Protein AF-A0A953NJN4-F1 (afdb_monomer_lite)

Structure (mmCIF, N/CA/C/O backbone):
data_AF-A0A953NJN4-F1
#
_entry.id   AF-A0A953NJN4-F1
#
loop_
_atom_site.group_PDB
_atom_site.id
_atom_site.type_symbol
_atom_site.label_atom_id
_atom_site.label_alt_id
_atom_site.label_comp_id
_atom_site.label_asym_id
_atom_site.label_entity_id
_atom_site.label_seq_id
_atom_site.pdbx_PDB_ins_code
_atom_site.Cartn_x
_atom_site.Cartn_y
_atom_site.Cartn_z
_atom_site.occupancy
_atom_site.B_iso_or_equiv
_atom_site.auth_seq_id
_atom_site.auth_comp_id
_atom_site.auth_asym_id
_atom_site.auth_atom_id
_atom_site.pdbx_PDB_model_num
ATOM 1 N N . MET A 1 1 ? -10.147 10.148 -2.112 1.00 71.75 1 MET A N 1
ATOM 2 C CA . MET A 1 1 ? -9.338 10.085 -3.352 1.00 71.75 1 MET A CA 1
ATOM 3 C C . MET A 1 1 ? -9.050 8.622 -3.648 1.00 71.75 1 MET A C 1
ATOM 5 O O . MET A 1 1 ? -8.843 7.872 -2.702 1.00 71.75 1 MET A O 1
ATOM 9 N N . VAL A 1 2 ? -9.085 8.188 -4.906 1.00 75.69 2 VAL A N 1
ATOM 10 C CA . VAL A 1 2 ? -8.748 6.803 -5.275 1.00 75.69 2 VAL A CA 1
ATOM 11 C C . VAL A 1 2 ? -7.452 6.837 -6.065 1.00 75.69 2 VAL A C 1
ATOM 13 O O . VAL A 1 2 ? -7.393 7.510 -7.087 1.00 75.69 2 VAL A O 1
ATOM 16 N N . LEU A 1 3 ? -6.426 6.134 -5.588 1.00 70.44 3 LEU A N 1
ATOM 17 C CA . LEU A 1 3 ? -5.199 5.934 -6.348 1.00 70.44 3 LEU A CA 1
ATOM 18 C C . LEU A 1 3 ? -5.254 4.562 -7.008 1.00 70.44 3 LEU A C 1
ATOM 20 O O . LEU A 1 3 ? -5.309 3.541 -6.320 1.00 70.44 3 LEU A O 1
ATOM 24 N N . LYS A 1 4 ? -5.209 4.559 -8.339 1.00 77.25 4 LYS A N 1
ATOM 25 C CA . LYS A 1 4 ? -4.997 3.357 -9.139 1.00 77.25 4 LYS A CA 1
ATOM 26 C C . LYS A 1 4 ? -3.567 3.356 -9.644 1.00 77.25 4 LYS A C 1
ATOM 28 O O . LYS A 1 4 ? -3.102 4.357 -10.185 1.00 77.25 4 LYS A O 1
ATOM 33 N N . PHE A 1 5 ? -2.866 2.245 -9.476 1.00 71.56 5 PHE A N 1
ATOM 34 C CA . PHE A 1 5 ? -1.481 2.159 -9.911 1.00 71.56 5 PHE A CA 1
ATOM 35 C C . PHE A 1 5 ? -1.071 0.746 -10.331 1.00 71.56 5 PHE A C 1
ATOM 37 O O . PHE A 1 5 ? -1.672 -0.239 -9.903 1.00 71.56 5 PHE A O 1
ATOM 44 N N . LYS A 1 6 ? -0.030 0.639 -11.160 1.00 75.12 6 LYS A N 1
ATOM 45 C CA . LYS A 1 6 ? 0.639 -0.623 -11.532 1.00 75.12 6 LYS A CA 1
ATOM 46 C C . LYS A 1 6 ? 2.116 -0.548 -11.193 1.00 75.12 6 LYS A C 1
ATOM 48 O O . LYS A 1 6 ? 2.711 0.495 -11.426 1.00 75.12 6 LYS A O 1
ATOM 53 N N . LEU A 1 7 ? 2.727 -1.627 -10.711 1.00 73.06 7 LEU A N 1
ATOM 54 C CA . LEU A 1 7 ? 4.181 -1.638 -10.497 1.00 73.06 7 LEU A CA 1
ATOM 55 C C . LEU A 1 7 ? 4.911 -1.457 -11.835 1.00 73.06 7 LEU A C 1
ATOM 57 O O . LEU A 1 7 ? 4.451 -1.955 -12.869 1.00 73.06 7 LEU A O 1
ATOM 61 N N . LYS A 1 8 ? 6.050 -0.761 -11.812 1.00 73.69 8 LYS A N 1
ATOM 62 C CA . LYS A 1 8 ? 6.970 -0.744 -12.955 1.00 73.69 8 LYS A CA 1
ATOM 63 C C . LYS A 1 8 ? 7.426 -2.172 -13.278 1.00 73.69 8 LYS A C 1
ATOM 65 O O . LYS A 1 8 ? 7.457 -3.056 -12.430 1.00 73.69 8 LYS A O 1
ATOM 70 N N . SER A 1 9 ? 7.749 -2.424 -14.536 1.00 75.88 9 SER A N 1
ATOM 71 C CA . SER A 1 9 ? 8.170 -3.733 -15.036 1.00 75.88 9 SER A CA 1
ATOM 72 C C . SER A 1 9 ? 9.200 -3.560 -16.143 1.00 75.88 9 SER A C 1
ATOM 74 O O . SER A 1 9 ? 9.323 -2.487 -16.727 1.00 75.88 9 SER A O 1
ATOM 76 N N . TRP A 1 10 ? 9.887 -4.629 -16.531 1.00 78.75 10 TRP A N 1
ATOM 77 C CA . TRP A 1 10 ? 10.791 -4.576 -17.687 1.00 78.75 10 TRP A CA 1
ATOM 78 C C . TRP A 1 10 ? 10.065 -4.277 -19.008 1.00 78.75 10 TRP A C 1
ATOM 80 O O . TRP A 1 10 ? 10.675 -3.778 -19.953 1.00 78.75 10 TRP A O 1
ATOM 90 N N . ASN A 1 11 ? 8.743 -4.477 -19.061 1.00 79.12 11 ASN A N 1
ATOM 91 C CA . ASN A 1 11 ? 7.931 -4.018 -20.183 1.00 79.12 11 ASN A CA 1
ATOM 92 C C . ASN A 1 11 ? 7.884 -2.481 -20.276 1.00 79.12 11 ASN A C 1
ATOM 94 O O . ASN A 1 11 ? 7.655 -1.942 -21.353 1.00 79.12 11 ASN A O 1
ATOM 98 N N . ASN A 1 12 ? 8.117 -1.758 -19.178 1.00 81.44 12 ASN A N 1
ATOM 99 C CA . ASN A 1 12 ? 8.262 -0.303 -19.196 1.00 81.44 12 ASN A CA 1
ATOM 100 C C . ASN A 1 12 ? 9.553 0.121 -19.888 1.00 81.44 12 ASN A C 1
ATOM 102 O O . ASN A 1 12 ? 9.492 0.969 -20.770 1.00 81.44 12 ASN A O 1
ATOM 106 N N . VAL A 1 13 ? 10.677 -0.533 -19.575 1.00 85.06 13 VAL A N 1
ATOM 107 C CA . VAL A 1 13 ? 11.955 -0.324 -20.277 1.00 85.06 13 VAL A CA 1
ATOM 108 C C . VAL A 1 13 ? 11.800 -0.646 -21.768 1.00 85.06 13 VAL A C 1
ATOM 110 O O . VAL A 1 13 ? 12.198 0.146 -22.618 1.00 85.06 13 VAL A O 1
ATOM 113 N N . LYS A 1 14 ? 11.123 -1.756 -22.103 1.00 88.25 14 LYS A N 1
ATOM 114 C CA . LYS A 1 14 ? 10.793 -2.109 -23.494 1.00 88.25 14 LYS A CA 1
ATOM 115 C C . LYS A 1 14 ? 9.963 -1.021 -24.182 1.00 88.25 14 LYS A C 1
ATOM 117 O O . LYS A 1 14 ? 10.317 -0.595 -25.274 1.00 88.25 14 LYS A O 1
ATOM 122 N N . LYS A 1 15 ? 8.869 -0.561 -23.565 1.00 87.25 15 LYS A N 1
ATOM 123 C CA . LYS A 1 15 ? 8.015 0.502 -24.122 1.00 87.25 15 LYS A CA 1
ATOM 124 C C . LYS A 1 15 ? 8.774 1.811 -24.306 1.00 87.25 15 LYS A C 1
ATOM 126 O O . LYS A 1 15 ? 8.612 2.441 -25.341 1.00 87.25 15 LYS A O 1
ATOM 131 N N . LEU A 1 16 ? 9.602 2.199 -23.335 1.00 88.75 16 LEU A N 1
ATOM 132 C CA . LEU A 1 16 ? 10.447 3.388 -23.424 1.00 88.75 16 LEU A CA 1
ATOM 133 C C . LEU A 1 16 ? 11.338 3.317 -24.669 1.00 88.75 16 LEU A C 1
ATOM 135 O O . LEU A 1 16 ? 11.363 4.260 -25.452 1.00 88.75 16 LEU A O 1
ATOM 139 N N . LEU A 1 17 ? 12.002 2.182 -24.888 1.00 90.94 17 LEU A N 1
ATOM 140 C CA . LEU A 1 17 ? 12.863 1.958 -26.049 1.00 90.94 17 LEU A CA 1
ATOM 141 C C . LEU A 1 17 ? 12.081 1.952 -27.367 1.00 90.94 17 LEU A C 1
ATOM 143 O O . LEU A 1 17 ? 12.478 2.639 -28.300 1.00 90.94 17 LEU A O 1
ATOM 147 N N . LEU A 1 18 ? 10.945 1.252 -27.430 1.00 91.38 18 LEU A N 1
ATOM 148 C CA . LEU A 1 18 ? 10.093 1.200 -28.628 1.00 91.38 18 LEU A CA 1
ATOM 149 C C . LEU A 1 18 ? 9.511 2.565 -29.022 1.00 91.38 18 LEU A C 1
ATOM 151 O O . LEU A 1 18 ? 9.279 2.806 -30.199 1.00 91.38 18 LEU A O 1
ATOM 155 N N . LEU A 1 19 ? 9.243 3.442 -28.050 1.00 90.75 19 LEU A N 1
ATOM 156 C CA . LEU A 1 19 ? 8.697 4.779 -28.303 1.00 90.75 19 LEU A CA 1
ATOM 157 C C . LEU A 1 19 ? 9.758 5.792 -28.747 1.00 90.75 19 LEU A C 1
ATOM 159 O O . LEU A 1 19 ? 9.408 6.803 -29.345 1.00 90.75 19 LEU A O 1
ATOM 163 N N . ASN A 1 20 ? 11.027 5.557 -28.409 1.00 92.06 20 ASN A N 1
ATOM 164 C CA . ASN A 1 20 ? 12.104 6.528 -28.608 1.00 92.06 20 ASN A CA 1
ATOM 165 C C . ASN A 1 20 ? 13.082 6.116 -29.716 1.00 92.06 20 ASN A C 1
ATOM 167 O O . ASN A 1 20 ? 13.758 6.975 -30.269 1.00 92.06 20 ASN A O 1
ATOM 171 N N . LEU A 1 21 ? 13.166 4.831 -30.066 1.00 92.25 21 LEU A N 1
ATOM 172 C CA . LEU A 1 21 ? 14.078 4.348 -31.098 1.00 92.25 21 LEU A CA 1
ATOM 173 C C . LEU A 1 21 ? 13.326 3.934 -32.373 1.00 92.25 21 LEU A C 1
ATOM 175 O O . LEU A 1 21 ? 12.306 3.246 -32.282 1.00 92.25 21 LEU A O 1
ATOM 179 N N . PRO A 1 22 ? 13.844 4.277 -33.565 1.00 89.88 22 PRO A N 1
ATOM 180 C CA . PRO A 1 22 ? 13.270 3.868 -34.846 1.00 89.88 22 PRO A CA 1
ATOM 181 C C . PRO A 1 22 ? 13.646 2.412 -35.181 1.00 89.88 22 PRO A C 1
ATOM 183 O O . PRO A 1 22 ? 14.424 2.156 -36.091 1.00 89.88 22 PRO A O 1
ATOM 186 N N . LEU A 1 23 ? 13.121 1.450 -34.419 1.00 93.06 23 LEU A N 1
ATOM 187 C CA . LEU A 1 23 ? 13.511 0.038 -34.521 1.00 93.06 23 LEU A CA 1
ATOM 188 C C . LEU A 1 23 ? 12.803 -0.696 -35.665 1.00 93.06 23 LEU A C 1
ATOM 190 O O . LEU A 1 23 ? 11.581 -0.624 -35.810 1.00 93.06 23 LEU A O 1
ATOM 194 N N . ASN A 1 24 ? 13.554 -1.502 -36.414 1.00 92.38 24 ASN A N 1
ATOM 195 C CA . ASN A 1 24 ? 12.993 -2.462 -37.365 1.00 92.38 24 ASN A CA 1
ATOM 196 C C . ASN A 1 24 ? 12.601 -3.797 -36.693 1.00 92.38 24 ASN A C 1
ATOM 198 O O . ASN A 1 24 ? 12.921 -4.068 -35.536 1.00 92.38 24 ASN A O 1
ATOM 202 N N . VAL A 1 25 ? 11.925 -4.683 -37.434 1.00 93.56 25 VAL A N 1
ATOM 203 C CA . VAL A 1 25 ? 11.410 -5.962 -36.899 1.00 93.56 25 VAL A CA 1
ATOM 204 C C . VAL A 1 25 ? 12.508 -6.854 -36.299 1.00 93.56 25 VAL A C 1
ATOM 206 O O . VAL A 1 25 ? 12.275 -7.513 -35.285 1.00 93.56 25 VAL A O 1
ATOM 209 N N . GLN A 1 26 ? 13.706 -6.889 -36.889 1.00 93.06 26 GLN A N 1
ATOM 210 C CA . GLN A 1 26 ? 14.811 -7.699 -36.362 1.00 93.06 26 GLN A CA 1
ATOM 211 C C . GLN A 1 26 ? 15.384 -7.098 -35.076 1.00 93.06 26 GLN A C 1
ATOM 213 O O . GLN A 1 26 ? 15.705 -7.825 -34.136 1.00 93.06 26 GLN A O 1
ATOM 218 N N . GLU A 1 27 ? 15.489 -5.774 -35.017 1.00 92.31 27 GLU A N 1
ATOM 219 C CA . GLU A 1 27 ? 15.946 -5.044 -33.836 1.00 92.31 27 GLU A CA 1
ATOM 220 C C . GLU A 1 27 ? 14.958 -5.171 -32.676 1.00 92.31 27 GLU A C 1
ATOM 222 O O . GLU A 1 27 ? 15.385 -5.359 -31.539 1.00 92.31 27 GLU A O 1
ATOM 227 N N . ILE A 1 28 ? 13.651 -5.179 -32.951 1.00 92.75 28 ILE A N 1
ATOM 228 C CA . ILE A 1 28 ? 12.617 -5.443 -31.941 1.00 92.75 28 ILE A CA 1
ATOM 229 C C . ILE A 1 28 ? 12.792 -6.844 -31.340 1.00 92.75 28 ILE A C 1
ATOM 231 O O . ILE A 1 28 ? 12.780 -6.980 -30.118 1.00 92.75 28 ILE A O 1
ATOM 235 N N . ARG A 1 29 ? 13.020 -7.879 -32.162 1.00 91.62 29 ARG A N 1
ATOM 236 C CA . ARG A 1 29 ? 13.264 -9.250 -31.666 1.00 91.62 29 ARG A CA 1
ATOM 237 C C . ARG A 1 29 ? 14.520 -9.328 -30.795 1.00 91.62 29 ARG A C 1
ATOM 239 O O . ARG A 1 29 ? 14.481 -9.889 -29.703 1.00 91.62 29 ARG A O 1
ATOM 246 N N . LYS A 1 30 ? 15.619 -8.702 -31.231 1.00 92.00 30 LYS A N 1
ATOM 247 C CA . LYS A 1 30 ? 16.859 -8.614 -30.436 1.00 92.00 30 LYS A CA 1
ATOM 248 C C . LYS A 1 30 ? 16.630 -7.887 -29.111 1.00 92.00 30 LYS A C 1
ATOM 250 O O . LYS A 1 30 ? 17.112 -8.335 -28.072 1.00 92.00 30 LYS A O 1
ATOM 255 N N . LEU A 1 31 ? 15.875 -6.790 -29.129 1.00 91.25 31 LEU A N 1
ATOM 256 C CA . LEU A 1 31 ? 15.520 -6.052 -27.923 1.00 91.25 31 LEU A CA 1
ATOM 257 C C . LEU A 1 31 ? 14.719 -6.926 -26.949 1.00 91.25 31 LEU A C 1
ATOM 259 O O . LEU A 1 31 ? 15.005 -6.920 -25.755 1.00 91.25 31 LEU A O 1
ATOM 263 N N . GLU A 1 32 ? 13.746 -7.698 -27.435 1.00 89.19 32 GLU A N 1
ATOM 264 C CA . GLU A 1 32 ? 12.955 -8.614 -26.605 1.00 89.19 32 GLU A CA 1
ATOM 265 C C . GLU A 1 32 ? 13.826 -9.652 -25.891 1.00 89.19 32 GLU A C 1
ATOM 267 O O . GLU A 1 32 ? 13.661 -9.865 -24.688 1.00 89.19 32 GLU A O 1
ATOM 272 N N . GLU A 1 33 ? 14.802 -10.235 -26.586 1.00 89.12 33 GLU A N 1
ATOM 273 C CA . GLU A 1 33 ? 15.753 -11.182 -25.995 1.00 89.12 33 GLU A CA 1
ATOM 274 C C . GLU A 1 33 ? 16.649 -10.536 -24.931 1.00 89.12 33 GLU A C 1
ATOM 276 O O . GLU A 1 33 ? 16.912 -11.132 -23.882 1.00 89.12 33 GLU A O 1
ATOM 281 N N . ILE A 1 34 ? 17.131 -9.316 -25.184 1.00 89.31 34 ILE A N 1
ATOM 282 C CA . ILE A 1 34 ? 17.980 -8.577 -24.242 1.00 89.31 34 ILE A CA 1
ATOM 283 C C . ILE A 1 34 ? 17.175 -8.189 -22.993 1.00 89.31 34 ILE A C 1
ATOM 285 O O . ILE A 1 34 ? 17.643 -8.388 -21.870 1.00 89.31 34 ILE A O 1
ATOM 289 N N . ILE A 1 35 ? 15.947 -7.693 -23.172 1.00 85.06 35 ILE A N 1
ATOM 290 C CA . ILE A 1 35 ? 15.038 -7.330 -22.077 1.00 85.06 35 ILE A CA 1
ATOM 291 C C . ILE A 1 35 ? 14.675 -8.560 -21.239 1.00 85.06 35 ILE A C 1
ATOM 293 O O . ILE A 1 35 ? 14.677 -8.478 -20.011 1.00 85.06 35 ILE A O 1
ATOM 297 N N . ALA A 1 36 ? 14.436 -9.718 -21.866 1.00 82.94 36 ALA A N 1
ATOM 298 C CA . ALA A 1 36 ? 14.182 -10.972 -21.154 1.00 82.94 36 ALA A CA 1
ATOM 299 C C . ALA A 1 36 ? 15.364 -11.385 -20.257 1.00 82.94 36 ALA A C 1
ATOM 301 O O . ALA A 1 36 ? 15.157 -11.928 -19.169 1.00 82.94 36 ALA A O 1
ATOM 302 N N . LYS A 1 37 ? 16.596 -11.074 -20.684 1.00 85.06 37 LYS A N 1
ATOM 303 C CA . LYS A 1 37 ? 17.836 -11.300 -19.923 1.00 85.06 37 LYS A CA 1
ATOM 304 C C . LYS A 1 37 ? 18.122 -10.221 -18.872 1.00 85.06 37 LYS A C 1
ATOM 306 O O . LYS A 1 37 ? 18.978 -10.451 -18.024 1.00 85.06 37 LYS A O 1
ATOM 311 N N . ARG A 1 38 ? 17.394 -9.093 -18.885 1.00 81.12 38 ARG A N 1
ATOM 312 C CA . ARG A 1 38 ? 17.459 -8.014 -17.872 1.00 81.12 38 ARG A CA 1
ATOM 313 C C . ARG A 1 38 ? 18.862 -7.422 -17.708 1.00 81.12 38 ARG A C 1
ATOM 315 O O . ARG A 1 38 ? 19.281 -7.048 -16.615 1.00 81.12 38 ARG A O 1
ATOM 322 N N . ASP A 1 39 ? 19.598 -7.375 -18.809 1.00 83.75 39 ASP A N 1
ATOM 323 C CA . ASP A 1 39 ? 21.004 -6.994 -18.846 1.00 83.75 39 ASP A CA 1
ATOM 324 C C . ASP A 1 39 ? 21.128 -5.534 -19.301 1.00 83.75 39 ASP A C 1
ATOM 326 O O . ASP A 1 39 ? 21.080 -5.240 -20.495 1.00 83.75 39 ASP A O 1
ATOM 330 N N . ILE A 1 40 ? 21.238 -4.616 -18.334 1.00 85.94 40 ILE A N 1
ATOM 331 C CA . ILE A 1 40 ? 21.287 -3.163 -18.580 1.00 85.94 40 ILE A CA 1
ATOM 332 C C . ILE A 1 40 ? 22.458 -2.794 -19.496 1.00 85.94 40 ILE A C 1
ATOM 334 O O . ILE A 1 40 ? 22.303 -1.949 -20.375 1.00 85.94 40 ILE A O 1
ATOM 338 N N . ASP A 1 41 ? 23.604 -3.455 -19.349 1.00 88.81 41 ASP A N 1
ATOM 339 C CA . ASP A 1 41 ? 24.783 -3.159 -20.161 1.00 88.81 41 ASP A CA 1
ATOM 340 C C . ASP A 1 41 ? 24.554 -3.562 -21.618 1.00 88.81 41 ASP A C 1
ATOM 342 O O . ASP A 1 41 ? 24.894 -2.812 -22.536 1.00 88.81 41 ASP A O 1
ATOM 346 N N . LYS A 1 42 ? 23.905 -4.709 -21.857 1.00 91.88 42 LYS A N 1
ATOM 347 C CA . LYS A 1 42 ? 23.487 -5.100 -23.212 1.00 91.88 42 LYS A CA 1
ATOM 348 C C . LYS A 1 42 ? 22.408 -4.186 -23.781 1.00 91.88 42 LYS A C 1
ATOM 350 O O . LYS A 1 42 ? 22.454 -3.910 -24.977 1.00 91.88 42 LYS A O 1
ATOM 355 N N . ILE A 1 43 ? 21.477 -3.692 -22.961 1.00 91.38 43 ILE A N 1
ATOM 356 C CA . ILE A 1 43 ? 20.482 -2.697 -23.395 1.00 91.38 43 ILE A CA 1
ATOM 357 C C . ILE A 1 43 ? 21.189 -1.412 -23.831 1.00 91.38 43 ILE A C 1
ATOM 359 O O . ILE A 1 43 ? 20.933 -0.919 -24.923 1.00 91.38 43 ILE A O 1
ATOM 363 N N . ASN A 1 44 ? 22.125 -0.900 -23.032 1.00 93.25 44 ASN A N 1
ATOM 364 C CA . ASN A 1 44 ? 22.855 0.325 -23.356 1.00 93.25 44 ASN A CA 1
ATOM 365 C C . ASN A 1 44 ? 23.683 0.186 -24.639 1.00 93.25 44 ASN A C 1
ATOM 367 O O . ASN A 1 44 ? 23.647 1.085 -25.475 1.00 93.25 44 ASN A O 1
ATOM 371 N N . ARG A 1 45 ? 24.358 -0.954 -24.841 1.00 94.81 45 ARG A N 1
ATOM 372 C CA . ARG A 1 45 ? 25.084 -1.244 -26.093 1.00 94.81 45 ARG A CA 1
ATOM 373 C C . ARG A 1 45 ? 24.154 -1.358 -27.299 1.00 94.81 45 ARG A C 1
ATOM 375 O O . ARG A 1 45 ? 24.524 -0.954 -28.395 1.00 94.81 45 ARG A O 1
ATOM 382 N N . PHE A 1 46 ? 22.957 -1.913 -27.111 1.00 95.00 46 PHE A N 1
ATOM 383 C CA . PHE A 1 46 ? 21.940 -1.960 -28.159 1.00 95.00 46 PHE A CA 1
ATOM 384 C C . PHE A 1 46 ? 21.475 -0.550 -28.541 1.00 95.00 46 PHE A C 1
ATOM 386 O O . PHE A 1 46 ? 21.413 -0.236 -29.725 1.00 95.00 46 PHE A O 1
ATOM 393 N N . VAL A 1 47 ? 21.220 0.312 -27.551 1.00 94.81 47 VAL A N 1
ATOM 394 C CA . VAL A 1 47 ? 20.876 1.725 -27.776 1.00 94.81 47 VAL A CA 1
ATOM 395 C C . VAL A 1 47 ? 21.990 2.438 -28.542 1.00 94.81 47 VAL A C 1
ATOM 397 O O . VAL A 1 47 ? 21.691 3.117 -29.514 1.00 94.81 47 VAL A O 1
ATOM 400 N N . ASP A 1 48 ? 23.260 2.235 -28.174 1.00 94.50 48 ASP A N 1
ATOM 401 C CA . ASP A 1 48 ? 24.401 2.813 -28.902 1.00 94.50 48 ASP A CA 1
ATOM 402 C C . ASP A 1 48 ? 24.436 2.400 -30.371 1.00 94.50 48 ASP A C 1
ATOM 404 O O . ASP A 1 48 ? 24.588 3.245 -31.252 1.00 94.50 48 ASP A O 1
ATOM 408 N N . ALA A 1 49 ? 24.274 1.104 -30.639 1.00 93.50 49 ALA A N 1
ATOM 409 C CA . ALA A 1 49 ? 24.307 0.575 -31.995 1.00 93.50 49 ALA A CA 1
ATOM 410 C C . ALA A 1 49 ? 23.160 1.133 -32.852 1.00 93.50 49 ALA A C 1
ATOM 412 O O . ALA A 1 49 ? 23.382 1.538 -33.991 1.00 93.50 49 ALA A O 1
ATOM 413 N N . VAL A 1 50 ? 21.945 1.198 -32.299 1.00 94.12 50 VAL A N 1
ATOM 414 C CA . VAL A 1 50 ? 20.785 1.773 -32.995 1.00 94.12 50 VAL A CA 1
ATOM 415 C C . VAL A 1 50 ? 20.979 3.273 -33.211 1.00 94.12 50 VAL A C 1
ATOM 417 O O . VAL A 1 50 ? 20.776 3.760 -34.319 1.00 94.12 50 VAL A O 1
ATOM 420 N N . SER A 1 51 ? 21.421 4.014 -32.194 1.00 93.69 51 SER A N 1
ATOM 421 C CA . SER A 1 51 ? 21.685 5.448 -32.326 1.00 93.69 51 SER A CA 1
ATOM 422 C C . SER A 1 51 ? 22.710 5.750 -33.415 1.00 93.69 51 SER A C 1
ATOM 424 O O . SER A 1 51 ? 22.500 6.683 -34.186 1.00 93.69 51 SER A O 1
ATOM 426 N N . LEU A 1 52 ? 23.773 4.947 -33.522 1.00 93.44 52 LEU A N 1
ATOM 427 C CA . LEU A 1 52 ? 24.765 5.066 -34.590 1.00 93.44 52 LEU A CA 1
ATOM 428 C C . LEU A 1 52 ? 24.143 4.780 -35.966 1.00 93.44 52 LEU A C 1
ATOM 430 O O . LEU A 1 52 ? 24.297 5.581 -36.882 1.00 93.44 52 LEU A O 1
ATOM 434 N N . ASN A 1 53 ? 23.404 3.675 -36.100 1.00 93.88 53 ASN A N 1
ATOM 435 C CA . ASN A 1 53 ? 22.786 3.269 -37.368 1.00 93.88 53 ASN A CA 1
ATOM 436 C C . ASN A 1 53 ? 21.805 4.314 -37.917 1.00 93.88 53 ASN A C 1
ATOM 438 O O . ASN A 1 53 ? 21.684 4.469 -39.130 1.00 93.88 53 ASN A O 1
ATOM 442 N N . TYR A 1 54 ? 21.110 5.025 -37.029 1.00 92.44 54 TYR A N 1
ATOM 443 C CA . TYR A 1 54 ? 20.103 6.026 -37.382 1.00 92.44 54 TYR A CA 1
ATOM 444 C C . TYR A 1 54 ? 20.588 7.474 -37.212 1.00 92.44 54 TYR A C 1
ATOM 446 O O . TYR A 1 54 ? 19.780 8.395 -37.311 1.00 92.44 54 TYR A O 1
ATOM 454 N N . ASN A 1 55 ? 21.888 7.693 -36.974 1.00 93.38 55 ASN A N 1
ATOM 455 C CA . ASN A 1 55 ? 22.489 9.016 -36.760 1.00 93.38 55 ASN A CA 1
ATOM 456 C C . ASN A 1 55 ? 21.748 9.872 -35.709 1.00 93.38 55 ASN A C 1
ATOM 458 O O . ASN A 1 55 ? 21.546 11.075 -35.886 1.00 93.38 55 ASN A O 1
ATOM 462 N N . LEU A 1 56 ? 21.321 9.255 -34.604 1.00 93.94 56 LEU A N 1
ATOM 463 C CA . LEU A 1 56 ? 20.667 9.958 -33.499 1.00 93.94 56 LEU A CA 1
ATOM 464 C C . LEU A 1 56 ? 21.683 10.809 -32.728 1.00 93.94 56 LEU A C 1
ATOM 466 O O . LEU A 1 56 ? 22.854 10.450 -32.597 1.00 93.94 56 LEU A O 1
ATOM 470 N N . SER A 1 57 ? 21.235 11.938 -32.173 1.00 94.12 57 SER A N 1
ATOM 471 C CA . SER A 1 57 ? 22.152 12.836 -31.470 1.00 94.12 57 SER A CA 1
ATOM 472 C C . SER A 1 57 ? 22.727 12.186 -30.196 1.00 94.12 57 SER A C 1
ATOM 474 O O . SER A 1 57 ? 22.024 11.444 -29.491 1.00 94.12 57 SER A O 1
ATOM 476 N N . PRO A 1 58 ? 23.988 12.492 -29.834 1.00 90.81 58 PRO A N 1
ATOM 477 C CA . PRO A 1 58 ? 24.578 12.010 -28.587 1.00 90.81 58 PRO A CA 1
ATOM 478 C C . PRO A 1 58 ? 23.788 12.455 -27.353 1.00 90.81 58 PRO A C 1
ATOM 480 O O . PRO A 1 58 ? 23.615 11.677 -26.419 1.00 90.81 58 PRO A O 1
ATOM 483 N N . ASN A 1 59 ? 23.250 13.681 -27.371 1.00 93.31 59 ASN A N 1
ATOM 484 C CA . ASN A 1 59 ? 22.445 14.207 -26.270 1.00 93.31 59 ASN A CA 1
ATOM 485 C C . ASN A 1 59 ? 21.171 13.375 -26.060 1.00 93.31 59 ASN A C 1
ATOM 487 O O . ASN A 1 59 ? 20.908 12.909 -24.956 1.00 93.31 59 ASN A O 1
ATOM 491 N N . PHE A 1 60 ? 20.433 13.101 -27.140 1.00 93.38 60 PHE A N 1
ATOM 492 C CA . PHE A 1 60 ? 19.261 12.229 -27.096 1.00 93.38 60 PHE A CA 1
ATOM 493 C C . PHE A 1 60 ? 19.605 10.835 -26.552 1.00 93.38 60 PHE A C 1
ATOM 495 O O . PHE A 1 60 ? 18.922 10.319 -25.666 1.00 93.38 60 PHE A O 1
ATOM 502 N N . THR A 1 61 ? 20.691 10.248 -27.058 1.00 92.31 61 THR A N 1
ATOM 503 C CA . THR A 1 61 ? 21.150 8.906 -26.676 1.00 92.31 61 THR A CA 1
ATOM 504 C C . THR A 1 61 ? 21.493 8.835 -25.189 1.00 92.31 61 THR A C 1
ATOM 506 O O . THR A 1 61 ? 21.065 7.910 -24.498 1.00 92.31 61 THR A O 1
ATOM 509 N N . ASN A 1 62 ? 22.210 9.834 -24.672 1.00 92.56 62 ASN A N 1
ATOM 510 C CA . ASN A 1 62 ? 22.579 9.909 -23.261 1.00 92.56 62 ASN A CA 1
ATOM 511 C C . ASN A 1 62 ? 21.351 10.094 -22.364 1.00 92.56 62 ASN A C 1
ATOM 513 O O . ASN A 1 62 ? 21.187 9.336 -21.411 1.00 92.56 62 ASN A O 1
ATOM 517 N N . THR A 1 63 ? 20.432 11.001 -22.714 1.00 92.31 63 THR A N 1
ATOM 518 C CA . THR A 1 63 ? 19.172 11.176 -21.971 1.00 92.31 63 THR A CA 1
ATOM 519 C C . THR A 1 63 ? 18.338 9.892 -21.949 1.00 92.31 63 THR A C 1
ATOM 521 O O . THR A 1 63 ? 17.746 9.546 -20.926 1.00 92.31 63 THR A O 1
ATOM 524 N N . LEU A 1 64 ? 18.276 9.154 -23.062 1.00 92.25 64 LEU A N 1
ATOM 525 C CA . LEU A 1 64 ? 17.556 7.883 -23.112 1.00 92.25 64 LEU A CA 1
ATOM 526 C C . LEU A 1 64 ? 18.205 6.836 -22.195 1.00 92.25 64 LEU A C 1
ATOM 528 O O . LEU A 1 64 ? 17.494 6.145 -21.467 1.00 92.25 64 LEU A O 1
ATOM 532 N N . LYS A 1 65 ? 19.538 6.744 -22.179 1.00 92.50 65 LYS A N 1
ATOM 533 C CA . LYS A 1 65 ? 20.274 5.840 -21.282 1.00 92.50 65 LYS A CA 1
ATOM 534 C C . LYS A 1 65 ? 20.101 6.183 -19.807 1.00 92.50 65 LYS A C 1
ATOM 536 O O . LYS A 1 65 ? 19.962 5.268 -19.001 1.00 92.50 65 LYS A O 1
ATOM 541 N N . GLU A 1 66 ? 20.072 7.463 -19.450 1.00 88.75 66 GLU A N 1
ATOM 542 C CA . GLU A 1 66 ? 19.782 7.901 -18.080 1.00 88.75 66 GLU A CA 1
ATOM 543 C C . GLU A 1 66 ? 18.387 7.447 -17.645 1.00 88.75 66 GLU A C 1
ATOM 545 O O . GLU A 1 66 ? 18.254 6.787 -16.616 1.00 88.75 66 GLU A O 1
ATOM 550 N N . LYS A 1 67 ? 17.367 7.655 -18.487 1.00 86.31 67 LYS A N 1
ATOM 551 C CA . LYS A 1 67 ? 16.003 7.166 -18.219 1.00 86.31 67 LYS A CA 1
ATOM 552 C C . LYS A 1 67 ? 15.931 5.641 -18.111 1.00 86.31 67 LYS A C 1
ATOM 554 O O . LYS A 1 67 ? 15.230 5.116 -17.252 1.00 86.31 67 LYS A O 1
ATOM 559 N N . ILE A 1 68 ? 16.654 4.905 -18.961 1.00 86.69 68 ILE A N 1
ATOM 560 C CA . ILE A 1 68 ? 16.743 3.438 -18.861 1.00 86.69 68 ILE A CA 1
ATOM 561 C C . ILE A 1 68 ? 17.378 3.038 -17.536 1.00 86.69 68 ILE A C 1
ATOM 563 O O . ILE A 1 68 ? 16.884 2.116 -16.892 1.00 86.69 68 ILE A O 1
ATOM 567 N N . LYS A 1 69 ? 18.459 3.710 -17.130 1.00 83.38 69 LYS A N 1
ATOM 568 C CA . LYS A 1 69 ? 19.133 3.447 -15.861 1.00 83.38 69 LYS A CA 1
ATOM 569 C C . LYS A 1 69 ? 18.178 3.672 -14.694 1.00 83.38 69 LYS A C 1
ATOM 571 O O . LYS A 1 69 ? 18.041 2.768 -13.884 1.00 83.38 69 LYS A O 1
ATOM 576 N N . GLU A 1 70 ? 17.458 4.788 -14.656 1.00 77.31 70 GLU A N 1
ATOM 577 C CA . GLU A 1 70 ? 16.451 5.066 -13.621 1.00 77.31 70 GLU A CA 1
ATOM 578 C C . GLU A 1 70 ? 15.364 3.979 -13.553 1.00 77.31 70 GLU A C 1
ATOM 580 O O . GLU A 1 70 ? 15.055 3.462 -12.478 1.00 77.31 70 GLU A O 1
ATOM 585 N N . GLU A 1 71 ? 14.803 3.582 -14.700 1.00 75.81 71 GLU A N 1
ATOM 586 C CA . GLU A 1 71 ? 13.759 2.551 -14.773 1.00 75.81 71 GLU A CA 1
ATOM 587 C C . GLU A 1 71 ? 14.283 1.146 -14.423 1.00 75.81 71 GLU A C 1
ATOM 589 O O . GLU A 1 71 ? 13.568 0.341 -13.824 1.00 75.81 71 GLU A O 1
ATOM 594 N N . ALA A 1 72 ? 15.524 0.825 -14.794 1.00 74.44 72 ALA A N 1
ATOM 595 C CA . ALA A 1 72 ? 16.095 -0.513 -14.659 1.00 74.44 72 ALA A CA 1
ATOM 596 C C . ALA A 1 72 ? 16.852 -0.740 -13.341 1.00 74.44 72 ALA A C 1
ATOM 598 O O . ALA A 1 72 ? 16.863 -1.864 -12.836 1.00 74.44 72 ALA A O 1
ATOM 599 N N . GLU A 1 73 ? 17.463 0.294 -12.760 1.00 69.19 73 GLU A N 1
ATOM 600 C CA . GLU A 1 73 ? 18.150 0.242 -11.461 1.00 69.19 73 GLU A CA 1
ATOM 601 C C . GLU A 1 73 ? 17.169 -0.131 -10.349 1.00 69.19 73 GLU A C 1
ATOM 603 O O . GLU A 1 73 ? 17.455 -1.020 -9.544 1.00 69.19 73 GLU A O 1
ATOM 608 N N . TYR A 1 74 ? 15.955 0.417 -10.418 1.00 63.03 74 TYR A N 1
ATOM 609 C CA . TYR A 1 74 ? 14.819 -0.009 -9.605 1.00 63.03 74 TYR A CA 1
ATOM 610 C C . TYR A 1 74 ? 14.527 -1.519 -9.744 1.00 63.03 74 TYR A C 1
ATOM 612 O O . TYR A 1 74 ? 14.394 -2.250 -8.763 1.00 63.03 74 TYR A O 1
ATOM 620 N N . LEU A 1 75 ? 14.483 -2.035 -10.976 1.00 66.88 75 LEU A N 1
ATOM 621 C CA . LEU A 1 75 ? 14.102 -3.425 -11.254 1.00 66.88 75 LEU A CA 1
ATOM 622 C C . LEU A 1 75 ? 15.204 -4.456 -10.938 1.00 66.88 75 LEU A C 1
ATOM 624 O O . LEU A 1 75 ? 14.909 -5.651 -10.831 1.00 66.88 75 LEU A O 1
ATOM 628 N N . LYS A 1 76 ? 16.464 -4.027 -10.783 1.00 61.75 76 LYS A N 1
ATOM 629 C CA . LYS A 1 76 ? 17.635 -4.899 -10.559 1.00 61.75 76 LYS A CA 1
ATOM 630 C C . LYS A 1 76 ? 17.657 -5.536 -9.160 1.00 61.75 76 LYS A C 1
ATOM 632 O O . LYS A 1 76 ? 18.218 -6.617 -8.993 1.00 61.75 76 LYS A O 1
ATOM 637 N N . GLY A 1 77 ? 17.020 -4.912 -8.164 1.00 55.31 77 GLY A N 1
ATOM 638 C CA . GLY A 1 77 ? 17.001 -5.376 -6.766 1.00 55.31 77 GLY A CA 1
ATOM 639 C C . GLY A 1 77 ? 15.980 -6.477 -6.439 1.00 55.31 77 GLY A C 1
ATOM 640 O O . GLY A 1 77 ? 15.929 -6.966 -5.307 1.00 55.31 77 GLY A O 1
ATOM 641 N N . ILE A 1 78 ? 15.149 -6.885 -7.400 1.00 58.38 78 ILE A N 1
ATOM 642 C CA . ILE A 1 78 ? 13.945 -7.682 -7.135 1.00 58.38 78 ILE A CA 1
ATOM 643 C C . ILE A 1 78 ? 14.234 -9.188 -7.232 1.00 58.38 78 ILE A C 1
ATOM 645 O O . ILE A 1 78 ? 14.308 -9.768 -8.317 1.00 58.38 78 ILE A O 1
ATOM 649 N N . LYS A 1 79 ? 14.355 -9.857 -6.076 1.00 49.91 79 LYS A N 1
ATOM 650 C CA . LYS A 1 79 ? 14.433 -11.330 -5.982 1.00 49.91 79 LYS A CA 1
ATOM 651 C C . LYS A 1 79 ? 13.043 -11.960 -6.180 1.00 49.91 79 LYS A C 1
ATOM 653 O O . LYS A 1 79 ? 12.074 -11.486 -5.597 1.00 49.91 79 LYS A O 1
ATOM 658 N N . GLY A 1 80 ? 12.942 -13.058 -6.940 1.00 52.84 80 GLY A N 1
ATOM 659 C CA . GLY A 1 80 ? 11.666 -13.767 -7.170 1.00 52.84 80 GLY A CA 1
ATOM 660 C C . GLY A 1 80 ? 10.818 -13.181 -8.307 1.00 52.84 80 GLY A C 1
ATOM 661 O O . GLY A 1 80 ? 9.619 -12.954 -8.164 1.00 52.84 80 GLY A O 1
ATOM 662 N N . PHE A 1 81 ? 11.454 -12.929 -9.450 1.00 54.66 81 PHE A N 1
ATOM 663 C CA . PHE A 1 81 ? 10.897 -12.121 -10.533 1.00 54.66 81 PHE A CA 1
ATOM 664 C C . PHE A 1 81 ? 9.582 -12.633 -11.141 1.00 54.66 81 PHE A C 1
ATOM 666 O O . PHE A 1 81 ? 8.734 -11.821 -11.484 1.00 54.66 81 PHE A O 1
ATOM 673 N N . GLY A 1 82 ? 9.365 -13.949 -11.248 1.00 56.25 82 GLY A N 1
ATOM 674 C CA . GLY A 1 82 ? 8.114 -14.477 -11.816 1.00 56.25 82 GLY A CA 1
ATOM 675 C C . GLY A 1 82 ? 6.872 -14.049 -11.020 1.00 56.25 82 GLY A C 1
ATOM 676 O O . GLY A 1 82 ? 5.849 -13.681 -11.596 1.00 56.25 82 GLY A O 1
ATOM 677 N N . ALA A 1 83 ? 6.981 -14.007 -9.688 1.00 60.66 83 ALA A N 1
ATOM 678 C CA . ALA A 1 83 ? 5.921 -13.491 -8.826 1.00 60.66 83 ALA A CA 1
ATOM 679 C C . ALA A 1 83 ? 5.753 -11.970 -8.985 1.00 60.66 83 ALA A C 1
ATOM 681 O O . ALA A 1 83 ? 4.627 -11.481 -9.070 1.00 60.66 83 ALA A O 1
ATOM 682 N N . TYR A 1 84 ? 6.861 -11.231 -9.090 1.00 63.91 84 TYR A N 1
ATOM 683 C CA . TYR A 1 84 ? 6.844 -9.782 -9.297 1.00 63.91 84 TYR A CA 1
ATOM 684 C C . TYR A 1 84 ? 6.228 -9.377 -10.641 1.00 63.91 84 TYR A C 1
ATOM 686 O O . TYR A 1 84 ? 5.400 -8.474 -10.695 1.00 63.91 84 TYR A O 1
ATOM 694 N N . GLU A 1 85 ? 6.577 -10.060 -11.728 1.00 65.31 85 GLU A N 1
ATOM 695 C CA . GLU A 1 85 ? 6.041 -9.779 -13.058 1.00 65.31 85 GLU A CA 1
ATOM 696 C C . GLU A 1 85 ? 4.522 -9.984 -13.092 1.00 65.31 85 GLU A C 1
ATOM 698 O O . GLU A 1 85 ? 3.787 -9.138 -13.607 1.00 65.31 85 GLU A O 1
ATOM 703 N N . ASN A 1 86 ? 4.026 -11.040 -12.444 1.00 67.69 86 ASN A N 1
ATOM 704 C CA . ASN A 1 86 ? 2.590 -11.245 -12.264 1.00 67.69 86 ASN A CA 1
ATOM 705 C C . ASN A 1 86 ? 1.936 -10.158 -11.400 1.00 67.69 86 ASN A C 1
ATOM 707 O O . ASN A 1 86 ? 0.825 -9.725 -11.708 1.00 67.69 86 ASN A O 1
ATOM 711 N N . LEU A 1 87 ? 2.612 -9.674 -10.354 1.00 67.12 87 LEU A N 1
ATOM 712 C CA . LEU A 1 87 ? 2.133 -8.550 -9.544 1.00 67.12 87 LEU A CA 1
ATOM 713 C C . LEU A 1 87 ? 2.110 -7.238 -10.341 1.00 67.12 87 LEU A C 1
ATOM 715 O O . LEU A 1 87 ? 1.144 -6.492 -10.229 1.00 67.12 87 LEU A O 1
ATOM 719 N N . SER A 1 88 ? 3.099 -6.982 -11.199 1.00 67.62 88 SER A N 1
ATOM 720 C CA . SER A 1 88 ? 3.187 -5.759 -12.015 1.00 67.62 88 SER A CA 1
ATOM 721 C C . SER A 1 88 ? 2.059 -5.612 -13.041 1.00 67.62 88 SER A C 1
ATOM 723 O O . SER A 1 88 ? 1.683 -4.501 -13.412 1.00 67.62 88 SER A O 1
ATOM 725 N N . LYS A 1 89 ? 1.445 -6.729 -13.450 1.00 72.12 89 LYS A N 1
ATOM 726 C CA . LYS A 1 89 ? 0.252 -6.734 -14.310 1.00 72.12 89 LYS A CA 1
ATOM 727 C C . LYS A 1 89 ? -1.008 -6.258 -13.575 1.00 72.12 89 LYS A C 1
ATOM 729 O O . LYS A 1 89 ? -1.930 -5.765 -14.230 1.00 72.12 89 LYS A O 1
ATOM 734 N N . LYS A 1 90 ? -1.065 -6.392 -12.243 1.00 72.88 90 LYS A N 1
ATOM 735 C CA . LYS A 1 90 ? -2.235 -6.025 -11.432 1.00 72.88 90 LYS A CA 1
ATOM 736 C C . LYS A 1 90 ? -2.354 -4.509 -11.295 1.00 72.88 90 LYS A C 1
ATOM 738 O O . LYS A 1 90 ? -1.364 -3.813 -11.093 1.00 72.88 90 LYS A O 1
ATOM 743 N N . ILE A 1 91 ? -3.590 -4.015 -11.368 1.00 76.00 91 ILE A N 1
ATOM 744 C CA . ILE A 1 91 ? -3.927 -2.650 -10.957 1.00 76.00 91 ILE A CA 1
ATOM 745 C C . ILE A 1 91 ? -4.271 -2.697 -9.476 1.00 76.00 91 ILE A C 1
ATOM 747 O O . ILE A 1 91 ? -5.256 -3.316 -9.075 1.00 76.00 91 ILE A O 1
ATOM 751 N N . PHE A 1 92 ? -3.464 -2.028 -8.672 1.00 73.38 92 PHE A N 1
ATOM 752 C CA . PHE A 1 92 ? -3.729 -1.816 -7.262 1.00 73.38 92 PHE A CA 1
ATOM 753 C C . PHE A 1 92 ? -4.620 -0.587 -7.128 1.00 73.38 92 PHE A C 1
ATOM 755 O O . PHE A 1 92 ? -4.357 0.440 -7.750 1.00 73.38 92 PHE A O 1
ATOM 762 N N . THR A 1 93 ? -5.688 -0.699 -6.339 1.00 78.69 93 THR A N 1
ATOM 763 C CA . THR A 1 93 ? -6.612 0.410 -6.072 1.00 78.69 93 THR A CA 1
ATOM 764 C C . THR A 1 93 ? -6.658 0.668 -4.574 1.00 78.69 93 THR A C 1
ATOM 766 O O . THR A 1 93 ? -7.289 -0.087 -3.836 1.00 78.69 93 THR A O 1
ATOM 769 N N . ILE A 1 94 ? -6.001 1.736 -4.125 1.00 75.00 94 ILE A N 1
ATOM 770 C CA . ILE A 1 94 ? -5.998 2.152 -2.719 1.00 75.00 94 ILE A CA 1
ATOM 771 C C . ILE A 1 94 ? -6.917 3.362 -2.566 1.00 75.00 94 ILE A C 1
ATOM 773 O O . ILE A 1 94 ? -6.758 4.382 -3.245 1.00 75.00 94 ILE A O 1
ATOM 777 N N . LYS A 1 95 ? -7.895 3.260 -1.663 1.00 80.19 95 LYS A N 1
ATOM 778 C CA . LYS A 1 95 ? -8.726 4.395 -1.260 1.00 80.19 95 LYS A CA 1
ATOM 779 C C . LYS A 1 95 ? -7.963 5.215 -0.224 1.00 80.19 95 LYS A C 1
ATOM 781 O O . LYS A 1 95 ? -7.704 4.746 0.878 1.00 80.19 95 LYS A O 1
ATOM 786 N N . LEU A 1 96 ? -7.624 6.452 -0.580 1.00 77.88 96 LEU A N 1
ATOM 787 C CA . LEU A 1 96 ? -7.017 7.405 0.338 1.00 77.88 96 LEU A CA 1
ATOM 788 C C . LEU A 1 96 ? -8.088 8.291 0.976 1.00 77.88 96 LEU A C 1
ATOM 790 O O . LEU A 1 96 ? -8.851 8.986 0.285 1.00 77.88 96 LEU A O 1
ATOM 794 N N . ASN A 1 97 ? -8.062 8.335 2.301 1.00 82.25 97 ASN A N 1
ATOM 795 C CA . ASN A 1 97 ? -8.719 9.370 3.072 1.00 82.25 97 ASN A CA 1
ATOM 796 C C . ASN A 1 97 ? -7.949 10.695 2.934 1.00 82.25 97 ASN A C 1
ATOM 798 O O . ASN A 1 97 ? -6.775 10.785 3.293 1.00 82.25 97 ASN A O 1
ATOM 802 N N . ALA A 1 98 ? -8.609 11.731 2.413 1.00 81.62 98 ALA A N 1
ATOM 803 C CA . ALA A 1 98 ? -7.981 13.031 2.165 1.00 81.62 98 ALA A CA 1
ATOM 804 C C . ALA A 1 98 ? -7.403 13.664 3.444 1.00 81.62 98 ALA A C 1
ATOM 806 O O . ALA A 1 98 ? -6.376 14.334 3.382 1.00 81.62 98 ALA A O 1
ATOM 807 N N . ASN A 1 99 ? -7.983 13.362 4.610 1.00 84.94 99 ASN A N 1
ATOM 808 C CA . ASN A 1 99 ? -7.539 13.884 5.907 1.00 84.94 99 ASN A CA 1
ATOM 809 C C . ASN A 1 99 ? -6.221 13.253 6.394 1.00 84.94 99 ASN A C 1
ATOM 811 O O . ASN A 1 99 ? -5.698 13.618 7.451 1.00 84.94 99 ASN A O 1
ATOM 815 N N . TYR A 1 100 ? -5.694 12.282 5.646 1.00 86.19 100 TYR A N 1
ATOM 816 C CA . TYR A 1 100 ? -4.407 11.633 5.881 1.00 86.19 100 TYR A CA 1
ATOM 817 C C . TYR A 1 100 ? -3.361 11.986 4.822 1.00 86.19 100 TYR A C 1
ATOM 819 O O . TYR A 1 100 ? -2.237 11.497 4.903 1.00 86.19 100 TYR A O 1
ATOM 827 N N . LYS A 1 101 ? -3.689 12.863 3.863 1.00 83.31 101 LYS A N 1
ATOM 828 C CA . LYS A 1 101 ? -2.723 13.332 2.868 1.00 83.31 101 LYS A CA 1
ATOM 829 C C . LYS A 1 101 ? -1.525 13.989 3.561 1.00 83.31 101 LYS A C 1
ATOM 831 O O . LYS A 1 101 ? -1.703 14.858 4.411 1.00 83.31 101 LYS A O 1
ATOM 836 N N . GLY A 1 102 ? -0.317 13.553 3.210 1.00 78.25 102 GLY A N 1
ATOM 837 C CA . GLY A 1 102 ? 0.932 14.043 3.805 1.00 78.25 102 GLY A CA 1
ATOM 838 C C . GLY A 1 102 ? 1.209 13.531 5.223 1.00 78.25 102 GLY A C 1
ATOM 839 O O . GLY A 1 102 ? 2.255 13.851 5.788 1.00 78.25 102 GLY A O 1
ATOM 840 N N . LYS A 1 103 ? 0.315 12.721 5.812 1.00 82.88 103 LYS A N 1
ATOM 841 C CA . LYS A 1 103 ? 0.583 12.078 7.100 1.00 82.88 103 LYS A CA 1
ATOM 842 C C . LYS A 1 103 ? 1.534 10.924 6.913 1.00 82.88 103 LYS A C 1
ATOM 844 O O . LYS A 1 103 ? 1.326 10.026 6.099 1.00 82.88 103 LYS A O 1
ATOM 849 N N . ARG A 1 104 ? 2.580 10.982 7.714 1.00 74.44 104 ARG A N 1
ATOM 850 C CA . ARG A 1 104 ? 3.782 10.212 7.480 1.00 74.44 104 ARG A CA 1
ATOM 851 C C . ARG A 1 104 ? 4.197 9.434 8.738 1.00 74.44 104 ARG A C 1
ATOM 853 O O . ARG A 1 104 ? 4.675 8.308 8.700 1.00 74.44 104 ARG A O 1
ATOM 860 N N . THR A 1 105 ? 3.928 9.986 9.905 1.00 73.56 105 THR A N 1
ATOM 861 C CA . THR A 1 105 ? 4.426 9.431 11.157 1.00 73.56 105 THR A CA 1
ATOM 862 C C . THR A 1 105 ? 3.436 8.461 11.802 1.00 73.56 105 THR A C 1
ATOM 864 O O . THR A 1 105 ? 2.221 8.662 11.776 1.00 73.56 105 THR A O 1
ATOM 867 N N . LEU A 1 106 ? 3.977 7.394 12.395 1.00 81.06 106 LEU A N 1
ATOM 868 C CA . LEU A 1 106 ? 3.268 6.418 13.220 1.00 81.06 106 LEU A CA 1
ATOM 869 C C . LEU A 1 106 ? 4.119 6.099 14.448 1.00 81.06 106 LEU A C 1
ATOM 871 O O . LEU A 1 106 ? 5.330 5.917 14.317 1.00 81.06 106 LEU A O 1
ATOM 875 N N . SER A 1 107 ? 3.494 5.996 15.624 1.00 84.12 107 SER A N 1
ATOM 876 C CA . SER A 1 107 ? 4.204 5.520 16.813 1.00 84.12 107 SER A CA 1
ATOM 877 C C . SER A 1 107 ? 4.412 4.006 16.756 1.00 84.12 107 SER A C 1
ATOM 879 O O . SER A 1 107 ? 3.626 3.268 16.147 1.00 84.12 107 SER A O 1
ATOM 881 N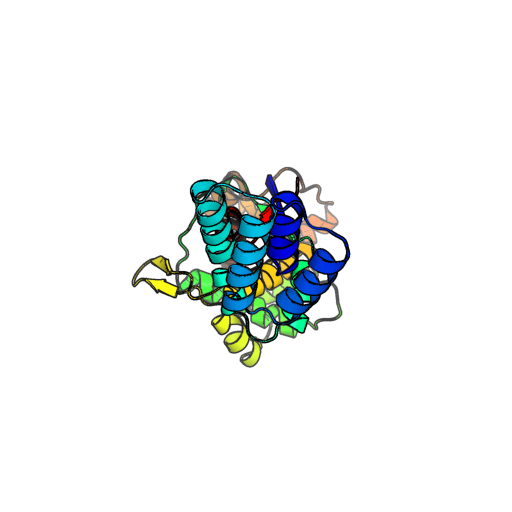 N . LYS A 1 108 ? 5.464 3.530 17.430 1.00 83.25 108 LYS A N 1
ATOM 882 C CA . LYS A 1 108 ? 5.782 2.100 17.512 1.00 83.25 108 LYS A CA 1
ATOM 883 C C . LYS A 1 108 ? 4.652 1.314 18.176 1.00 83.25 108 LYS A C 1
ATOM 885 O O . LYS A 1 108 ? 4.324 0.211 17.747 1.00 83.25 108 LYS A O 1
ATOM 890 N N . GLU A 1 109 ? 4.024 1.885 19.197 1.00 87.75 109 GLU A N 1
ATOM 891 C CA . GLU A 1 109 ? 2.913 1.278 19.931 1.00 87.75 109 GLU A CA 1
ATOM 892 C C . GLU A 1 109 ? 1.686 1.106 19.035 1.00 87.75 109 GLU A C 1
ATOM 894 O O . GLU A 1 109 ? 1.078 0.034 19.023 1.00 87.75 109 GLU A O 1
ATOM 899 N N . ALA A 1 110 ? 1.346 2.137 18.253 1.00 89.31 110 ALA A N 1
ATOM 900 C CA . ALA A 1 110 ? 0.226 2.096 17.321 1.00 89.31 110 ALA A CA 1
ATOM 901 C C . ALA A 1 110 ? 0.459 1.045 16.230 1.00 89.31 110 ALA A C 1
ATOM 903 O O . ALA A 1 110 ? -0.422 0.228 15.954 1.00 89.31 110 ALA A O 1
ATOM 904 N N . TYR A 1 111 ? 1.667 1.012 15.661 1.00 87.56 111 TYR A N 1
ATOM 905 C CA . TYR A 1 111 ? 2.037 0.009 14.668 1.00 87.56 111 TYR A CA 1
ATOM 906 C C . TYR A 1 111 ? 1.986 -1.408 15.252 1.00 87.56 111 TYR A C 1
ATOM 908 O O . TYR A 1 111 ? 1.322 -2.275 14.696 1.00 87.56 111 TYR A O 1
ATOM 916 N N . ASN A 1 112 ? 2.564 -1.643 16.432 1.00 87.25 112 ASN A N 1
ATOM 917 C CA . ASN A 1 112 ? 2.506 -2.947 17.102 1.00 87.25 112 ASN A CA 1
ATOM 918 C C . ASN A 1 112 ? 1.070 -3.408 17.390 1.00 87.25 112 ASN A C 1
ATOM 920 O O . ASN A 1 112 ? 0.772 -4.599 17.297 1.00 87.25 112 ASN A O 1
ATOM 924 N N . MET A 1 113 ? 0.168 -2.485 17.729 1.00 91.75 113 MET A N 1
ATOM 925 C CA . MET A 1 113 ? -1.250 -2.800 17.898 1.00 91.75 113 MET A CA 1
ATOM 926 C C . MET A 1 113 ? -1.889 -3.244 16.579 1.00 91.75 113 MET A C 1
ATOM 928 O O . MET A 1 113 ? -2.630 -4.226 16.561 1.00 91.75 113 MET A O 1
ATOM 932 N N . PHE A 1 114 ? -1.565 -2.570 15.477 1.00 93.00 114 PHE A N 1
ATOM 933 C CA . PHE A 1 114 ? -2.001 -2.960 14.138 1.00 93.00 114 PHE A CA 1
ATOM 934 C C . PHE A 1 114 ? -1.464 -4.343 13.734 1.00 93.00 114 PHE A C 1
ATOM 936 O O . PHE A 1 114 ? -2.225 -5.179 13.258 1.00 93.00 114 PHE A O 1
ATOM 943 N N . ILE A 1 115 ? -0.194 -4.642 14.013 1.00 90.50 115 ILE A N 1
ATOM 944 C CA . ILE A 1 115 ? 0.408 -5.963 13.769 1.00 90.50 115 ILE A CA 1
ATOM 945 C C . ILE A 1 115 ? -0.308 -7.068 14.554 1.00 90.50 115 ILE A C 1
ATOM 947 O O . ILE A 1 115 ? -0.657 -8.107 13.994 1.00 90.50 115 ILE A O 1
ATOM 951 N N . LYS A 1 116 ? -0.592 -6.837 15.841 1.00 91.19 116 LYS A N 1
ATOM 952 C CA . LYS A 1 116 ? -1.367 -7.778 16.668 1.00 91.19 116 LYS A CA 1
ATOM 953 C C . LYS A 1 116 ? -2.787 -7.971 16.142 1.00 91.19 116 LYS A C 1
ATOM 955 O O . LYS A 1 116 ? -3.296 -9.086 16.176 1.00 91.19 116 LYS A O 1
ATOM 960 N N . PHE A 1 117 ? -3.410 -6.908 15.636 1.00 93.12 117 PHE A N 1
ATOM 961 C CA . PHE A 1 117 ? -4.719 -6.982 14.995 1.00 93.12 117 PHE A CA 1
ATOM 962 C C . PHE A 1 117 ? -4.686 -7.854 13.731 1.00 93.12 117 PHE A C 1
ATOM 964 O O . PHE A 1 117 ? -5.517 -8.747 13.598 1.00 93.12 117 PHE A O 1
ATOM 971 N N . LEU A 1 118 ? -3.691 -7.677 12.854 1.00 91.06 118 LEU A N 1
ATOM 972 C CA . LEU A 1 118 ? -3.498 -8.534 11.676 1.00 91.06 118 LEU A CA 1
ATOM 973 C C . LEU A 1 118 ? -3.277 -10.005 12.055 1.00 91.06 118 LEU A C 1
ATOM 975 O O . LEU A 1 118 ? -3.873 -10.900 11.462 1.00 91.06 118 LEU A O 1
ATOM 979 N N . ALA A 1 119 ? -2.461 -10.263 13.077 1.00 90.06 119 ALA A N 1
ATOM 980 C CA . ALA A 1 119 ? -2.210 -11.614 13.569 1.00 90.06 119 ALA A CA 1
ATOM 981 C C . ALA A 1 119 ? -3.458 -12.273 14.189 1.00 90.06 119 ALA A C 1
ATOM 983 O O . ALA A 1 119 ? -3.616 -13.490 14.107 1.00 90.06 119 ALA A O 1
ATOM 984 N N . ALA A 1 120 ? -4.349 -11.485 14.796 1.00 90.00 120 ALA A N 1
ATOM 985 C CA . ALA A 1 120 ? -5.634 -11.956 15.308 1.00 90.00 120 ALA A CA 1
ATOM 986 C C . ALA A 1 120 ? -6.690 -12.140 14.205 1.00 90.00 120 ALA A C 1
ATOM 988 O O . ALA A 1 120 ? -7.600 -12.942 14.361 1.00 90.00 120 ALA A O 1
ATOM 989 N N . ILE A 1 121 ? -6.581 -11.437 13.075 1.00 88.50 121 ILE A N 1
ATOM 990 C CA . ILE A 1 121 ? -7.428 -11.707 11.906 1.00 88.50 121 ILE A CA 1
ATOM 991 C C . ILE A 1 121 ? -7.139 -13.106 11.350 1.00 88.50 121 ILE A C 1
ATOM 993 O O . ILE A 1 121 ? -8.070 -13.849 11.047 1.00 88.50 121 ILE A O 1
ATOM 997 N N . GLU A 1 122 ? -5.866 -13.501 11.260 1.00 85.50 122 GLU A N 1
ATOM 998 C CA . GLU A 1 122 ? -5.500 -14.820 10.723 1.00 85.50 122 GLU A CA 1
ATOM 999 C C . GLU A 1 122 ? -6.054 -15.995 11.547 1.00 85.50 122 GLU A C 1
ATOM 1001 O O . GLU A 1 122 ? -6.246 -17.080 11.003 1.00 85.50 122 GLU A O 1
ATOM 1006 N N . THR A 1 123 ? -6.356 -15.805 12.837 1.00 81.75 123 THR A N 1
ATOM 1007 C CA . THR A 1 123 ? -6.944 -16.862 13.679 1.00 81.75 123 THR A CA 1
ATOM 1008 C C . THR A 1 123 ? -8.444 -17.058 13.476 1.00 81.75 123 THR A C 1
ATOM 1010 O O . THR A 1 123 ? -8.982 -18.068 13.924 1.00 81.75 123 THR A O 1
ATOM 1013 N N . ILE A 1 124 ? -9.123 -16.150 12.771 1.00 76.75 124 ILE A N 1
ATOM 1014 C CA . ILE A 1 124 ? -10.577 -16.204 12.534 1.00 76.75 124 ILE A CA 1
ATOM 1015 C C . ILE A 1 124 ? -10.937 -17.065 11.301 1.00 76.75 124 ILE A C 1
ATOM 1017 O O . ILE A 1 124 ? -12.111 -17.305 11.032 1.00 76.75 124 ILE A O 1
ATOM 1021 N N . ASN A 1 125 ? -9.924 -17.687 10.680 1.00 60.81 125 ASN A N 1
ATOM 1022 C CA . ASN A 1 125 ? -9.978 -18.578 9.516 1.00 60.81 125 ASN A CA 1
ATOM 1023 C C . ASN A 1 125 ? -10.085 -17.829 8.168 1.00 60.81 125 ASN A C 1
ATOM 1025 O O . ASN A 1 125 ? -10.994 -17.036 7.941 1.00 60.81 125 ASN A O 1
ATOM 1029 N N . SER A 1 126 ? -9.136 -18.098 7.265 1.00 54.50 126 SER A N 1
ATOM 1030 C CA . SER A 1 126 ? -8.826 -17.314 6.052 1.00 54.50 126 SER A CA 1
ATOM 1031 C C . SER A 1 126 ? -9.821 -17.440 4.895 1.00 54.50 126 SER A C 1
ATOM 1033 O O . SER A 1 126 ? -9.647 -16.780 3.874 1.00 54.50 126 SER A O 1
ATOM 1035 N N . GLU A 1 127 ? -10.838 -18.290 5.026 1.00 55.09 127 GLU A N 1
ATOM 1036 C CA . GLU A 1 127 ? -11.777 -18.625 3.945 1.00 55.09 127 GLU A CA 1
ATOM 1037 C C . GLU A 1 127 ? -13.171 -18.006 4.124 1.00 55.09 127 GLU A C 1
ATOM 1039 O O . GLU A 1 127 ? -14.029 -18.152 3.253 1.00 55.09 127 GLU A O 1
ATOM 1044 N N . LYS A 1 128 ? -13.422 -17.306 5.239 1.00 60.56 128 LYS A N 1
ATOM 1045 C CA . LYS A 1 128 ? -14.712 -16.661 5.521 1.00 60.56 128 LYS A CA 1
ATOM 1046 C C . LYS A 1 128 ? -14.585 -15.142 5.520 1.00 60.56 128 LYS A C 1
ATOM 1048 O O . LYS A 1 128 ? -13.576 -14.581 5.937 1.00 60.56 128 LYS A O 1
ATOM 1053 N N . GLU A 1 129 ? -15.643 -14.482 5.062 1.00 70.50 129 GLU A N 1
ATOM 1054 C CA . GLU A 1 129 ? -15.816 -13.039 5.212 1.00 70.50 129 GLU A CA 1
ATOM 1055 C C . GLU A 1 129 ? -15.728 -12.650 6.698 1.00 70.50 129 GLU A C 1
ATOM 1057 O O . GLU A 1 129 ? -16.391 -13.254 7.545 1.00 70.50 129 GLU A O 1
ATOM 1062 N N . ILE A 1 130 ? -14.902 -11.651 7.015 1.00 79.31 130 ILE A N 1
ATOM 1063 C CA . ILE A 1 130 ? -14.673 -11.204 8.393 1.00 79.31 130 ILE A CA 1
ATOM 1064 C C . ILE A 1 130 ? -15.827 -10.296 8.809 1.00 79.31 130 ILE A C 1
ATOM 1066 O O . ILE A 1 130 ? -15.954 -9.161 8.340 1.00 79.31 130 ILE A O 1
ATOM 1070 N N . LYS A 1 131 ? -16.671 -10.789 9.718 1.00 81.38 131 LYS A N 1
ATOM 1071 C CA . LYS A 1 131 ? -17.884 -10.081 10.136 1.00 81.38 131 LYS A CA 1
ATOM 1072 C C . LYS A 1 131 ? -17.576 -9.007 11.178 1.00 81.38 131 LYS A C 1
ATOM 1074 O O . LYS A 1 131 ? -16.570 -9.046 11.887 1.00 81.38 131 LYS A O 1
ATOM 1079 N N . ALA A 1 132 ? -18.510 -8.074 11.355 1.00 80.19 132 ALA A N 1
ATOM 1080 C CA . ALA A 1 132 ? -18.459 -7.069 12.420 1.00 80.19 132 ALA A CA 1
ATOM 1081 C C . ALA A 1 132 ? -18.257 -7.686 13.819 1.00 80.19 132 ALA A C 1
ATOM 1083 O O . ALA A 1 132 ? -17.472 -7.179 14.624 1.00 80.19 132 ALA A O 1
ATOM 1084 N N . SER A 1 133 ? -18.916 -8.818 14.089 1.00 83.75 133 SER A N 1
ATOM 1085 C CA . SER A 1 133 ? -18.773 -9.571 15.340 1.00 83.75 133 SER A CA 1
ATOM 1086 C C . SER A 1 133 ? -17.350 -10.069 15.582 1.00 83.75 133 SER A C 1
ATOM 1088 O O . SER A 1 133 ? -16.908 -10.131 16.727 1.00 83.75 133 SER A O 1
ATOM 1090 N N . ASP A 1 134 ? -16.625 -10.414 14.522 1.00 87.50 134 ASP A N 1
ATOM 1091 C CA . ASP A 1 134 ? -15.262 -10.932 14.609 1.00 87.50 134 ASP A CA 1
ATOM 1092 C C . ASP A 1 134 ? -14.286 -9.812 14.955 1.00 87.50 134 ASP A C 1
ATOM 1094 O O . ASP A 1 134 ? -13.482 -9.939 15.879 1.00 87.50 134 ASP A O 1
ATOM 1098 N N . ILE A 1 135 ? -14.445 -8.657 14.304 1.00 87.56 135 ILE A N 1
ATOM 1099 C CA . ILE A 1 135 ? -13.682 -7.443 14.612 1.00 87.56 135 ILE A CA 1
ATOM 1100 C C . ILE A 1 135 ? -13.903 -7.037 16.070 1.00 87.56 135 ILE A C 1
ATOM 1102 O O . ILE A 1 135 ? -12.934 -6.770 16.780 1.00 87.56 135 ILE A O 1
ATOM 1106 N N . LYS A 1 136 ? -15.151 -7.063 16.556 1.00 87.31 136 LYS A N 1
ATOM 1107 C CA . LYS A 1 136 ? -15.454 -6.801 17.970 1.00 87.31 136 LYS A CA 1
ATOM 1108 C C . LYS A 1 136 ? -14.688 -7.734 18.903 1.00 87.31 136 LYS A C 1
ATOM 1110 O O . LYS A 1 136 ? -14.012 -7.241 19.801 1.00 87.31 136 LYS A O 1
ATOM 1115 N N . LYS A 1 137 ? -14.740 -9.050 18.662 1.00 88.12 137 LYS A N 1
ATOM 1116 C CA . LYS A 1 137 ? -14.029 -10.048 19.483 1.00 88.12 137 LYS A CA 1
ATOM 1117 C C . LYS A 1 137 ? -12.519 -9.801 19.510 1.00 88.12 137 LYS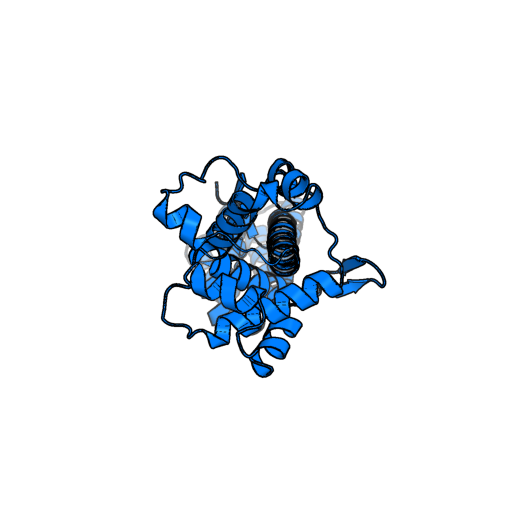 A C 1
ATOM 1119 O O . LYS A 1 137 ? -11.899 -9.959 20.560 1.00 88.12 137 LYS A O 1
ATOM 1124 N N . ILE A 1 138 ? -11.917 -9.399 18.386 1.00 90.25 138 ILE A N 1
ATOM 1125 C CA . ILE A 1 138 ? -10.488 -9.049 18.342 1.00 90.25 138 ILE A CA 1
ATOM 1126 C C . ILE A 1 138 ? -10.212 -7.821 19.215 1.00 90.25 138 ILE A C 1
ATOM 1128 O O . ILE A 1 138 ? -9.304 -7.834 20.047 1.00 90.25 138 ILE A O 1
ATOM 1132 N N . LEU A 1 139 ? -11.002 -6.756 19.054 1.00 90.69 139 LEU A N 1
ATOM 1133 C CA . LEU A 1 139 ? -10.804 -5.491 19.766 1.00 90.69 139 LEU A CA 1
ATOM 1134 C C . LEU A 1 139 ? -10.981 -5.641 21.286 1.00 90.69 139 LEU A C 1
ATOM 1136 O O . LEU A 1 139 ? -10.221 -5.044 22.057 1.00 90.69 139 LEU A O 1
ATOM 1140 N N . THR A 1 140 ? -11.912 -6.486 21.731 1.00 88.44 140 THR A N 1
ATOM 1141 C CA . THR A 1 140 ? -12.127 -6.794 23.155 1.00 88.44 140 THR A CA 1
ATOM 1142 C C . THR A 1 140 ? -11.096 -7.770 23.729 1.00 88.44 140 THR A C 1
ATOM 1144 O O . THR A 1 140 ? -11.068 -7.981 24.936 1.00 88.44 140 THR A O 1
ATOM 1147 N N . GLY A 1 141 ? -10.199 -8.332 22.908 1.00 82.69 141 GLY A N 1
ATOM 1148 C CA . GLY A 1 141 ? -9.174 -9.285 23.354 1.00 82.69 141 GLY A CA 1
ATOM 1149 C C . GLY A 1 141 ? -9.696 -10.707 23.573 1.00 82.69 141 GLY A C 1
ATOM 1150 O O . GLY A 1 141 ? -9.060 -11.496 24.262 1.00 82.69 141 GLY A O 1
ATOM 1151 N N . SER A 1 142 ? -10.843 -11.045 22.985 1.00 79.75 142 SER A N 1
ATOM 1152 C CA . SER A 1 142 ? -11.491 -12.359 23.098 1.00 79.75 142 SER A CA 1
ATOM 1153 C C . SER A 1 142 ? -10.989 -13.373 22.059 1.00 79.75 142 SER A C 1
ATOM 1155 O O . SER A 1 142 ? -11.522 -14.476 21.964 1.00 79.75 142 SER A O 1
ATOM 1157 N N . VAL A 1 143 ? -9.982 -13.005 21.262 1.00 83.88 143 VAL A N 1
ATOM 1158 C CA . VAL A 1 143 ? -9.389 -13.834 20.204 1.00 83.88 143 VAL A CA 1
ATOM 1159 C C . VAL A 1 143 ? -7.925 -14.096 20.535 1.00 83.88 143 VAL A C 1
ATOM 1161 O O . VAL A 1 143 ? -7.171 -13.168 20.832 1.00 83.88 143 VAL A O 1
ATOM 1164 N N . LYS A 1 144 ? -7.513 -15.367 20.470 1.00 84.00 144 LYS A N 1
ATOM 1165 C CA . LYS A 1 144 ? -6.101 -15.748 20.597 1.00 84.00 144 LYS A CA 1
ATOM 1166 C C . LYS A 1 144 ? -5.309 -15.182 19.418 1.00 84.00 144 LYS A C 1
ATOM 1168 O O . LYS A 1 144 ? -5.764 -15.244 18.277 1.00 84.00 144 LYS A O 1
ATOM 1173 N N . ILE A 1 145 ? -4.118 -14.660 19.694 1.00 83.31 145 ILE A N 1
ATOM 1174 C CA . ILE A 1 145 ? -3.237 -14.099 18.667 1.00 83.31 145 ILE A CA 1
ATOM 1175 C C . ILE A 1 145 ? -2.361 -15.216 18.090 1.00 83.31 145 ILE A C 1
ATOM 1177 O O . ILE A 1 145 ? -1.818 -16.035 18.831 1.00 83.31 145 ILE A O 1
ATOM 1181 N N . ASN A 1 146 ? -2.217 -15.256 16.764 1.00 83.81 146 ASN A N 1
ATOM 1182 C CA . ASN A 1 146 ? -1.247 -16.132 16.116 1.00 83.81 146 ASN A CA 1
ATOM 1183 C C . ASN A 1 146 ? 0.160 -15.525 16.231 1.00 83.81 146 ASN A C 1
ATOM 1185 O O . ASN A 1 146 ? 0.545 -14.677 15.429 1.00 83.81 146 ASN A O 1
ATOM 1189 N N . GLU A 1 147 ? 0.944 -15.983 17.205 1.00 85.31 147 GLU A N 1
ATOM 1190 C CA . GLU A 1 147 ? 2.321 -15.512 17.427 1.00 85.31 147 GLU A CA 1
ATOM 1191 C C . GLU A 1 147 ? 3.223 -15.693 16.189 1.00 85.31 147 GLU A C 1
ATOM 1193 O O . GLU A 1 147 ? 4.065 -14.843 15.905 1.00 85.31 147 GLU A O 1
ATOM 1198 N N . LYS A 1 148 ? 3.003 -16.733 15.367 1.00 83.81 148 LYS A N 1
ATOM 1199 C CA . LYS A 1 148 ? 3.749 -16.909 14.104 1.00 83.81 148 LYS A CA 1
ATOM 1200 C C . LYS A 1 148 ? 3.393 -15.834 13.072 1.00 83.81 148 LYS A C 1
ATOM 1202 O O . LYS A 1 148 ? 4.252 -15.410 12.302 1.00 83.81 148 LYS A O 1
ATOM 1207 N N . ALA A 1 149 ? 2.142 -15.374 13.064 1.00 81.25 149 ALA A N 1
ATOM 1208 C CA . ALA A 1 149 ? 1.705 -14.284 12.195 1.00 81.25 149 ALA A CA 1
ATOM 1209 C C . ALA A 1 149 ? 2.260 -12.926 12.650 1.00 81.25 149 ALA A C 1
ATOM 1211 O O . ALA A 1 149 ? 2.526 -12.071 11.809 1.00 81.25 149 ALA A O 1
ATOM 1212 N N . ILE A 1 150 ? 2.497 -12.727 13.952 1.00 83.75 150 ILE A N 1
ATOM 1213 C CA . ILE A 1 150 ? 3.149 -11.506 14.450 1.00 83.75 150 ILE A CA 1
ATOM 1214 C C . ILE A 1 150 ? 4.520 -11.334 13.791 1.00 83.75 150 ILE A C 1
ATOM 1216 O O . ILE A 1 150 ? 4.805 -10.254 13.283 1.00 83.75 150 ILE A O 1
ATOM 1220 N N . GLU A 1 151 ? 5.344 -12.383 13.744 1.00 81.75 151 GLU A N 1
ATOM 1221 C CA . GLU A 1 151 ? 6.674 -12.314 13.119 1.00 81.75 151 GLU A CA 1
ATOM 1222 C C . GLU A 1 151 ? 6.599 -12.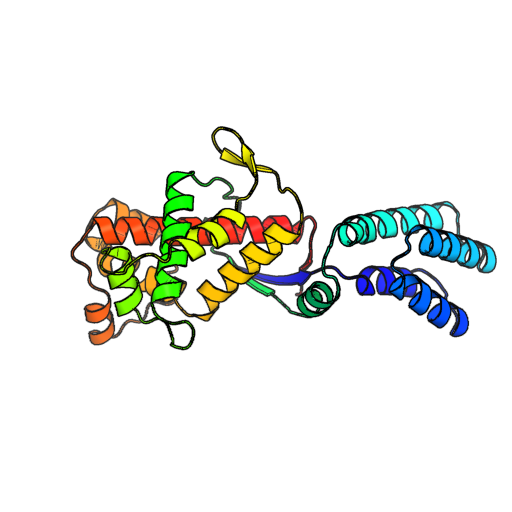042 11.611 1.00 81.75 151 GLU A C 1
ATOM 1224 O O . GLU A 1 151 ? 7.332 -11.197 11.092 1.00 81.75 151 GLU A O 1
ATOM 1229 N N . LYS A 1 152 ? 5.644 -12.670 10.909 1.00 81.94 152 LYS A N 1
ATOM 1230 C CA . LYS A 1 152 ? 5.354 -12.373 9.495 1.00 81.94 152 LYS A CA 1
ATOM 1231 C C . LYS A 1 152 ? 5.077 -10.882 9.285 1.00 81.94 152 LYS A C 1
ATOM 1233 O O . LYS A 1 152 ? 5.630 -10.274 8.372 1.00 81.94 152 LYS A O 1
ATOM 1238 N N . TYR A 1 153 ? 4.226 -10.297 10.122 1.00 81.00 153 TYR A N 1
ATOM 1239 C CA . TYR A 1 153 ? 3.802 -8.909 9.975 1.00 81.00 153 TYR A CA 1
ATOM 1240 C C . TYR A 1 153 ? 4.833 -7.904 10.514 1.00 81.00 153 TYR A C 1
ATOM 1242 O O . TYR A 1 153 ? 4.957 -6.829 9.937 1.00 81.00 153 TYR A O 1
ATOM 1250 N N . LYS A 1 154 ? 5.652 -8.246 11.518 1.00 73.06 154 LYS A N 1
ATOM 1251 C CA . LYS A 1 154 ? 6.845 -7.456 11.893 1.00 73.06 154 LYS A CA 1
ATOM 1252 C C . LYS A 1 154 ? 7.830 -7.324 10.729 1.00 73.06 154 LYS A C 1
ATOM 1254 O O . LYS A 1 154 ? 8.469 -6.292 10.571 1.00 73.06 154 LYS A O 1
ATOM 1259 N N . GLY A 1 155 ? 7.892 -8.320 9.842 1.00 65.25 155 GLY A N 1
ATOM 1260 C CA . GLY A 1 155 ? 8.651 -8.232 8.590 1.00 65.25 155 GLY A CA 1
ATOM 1261 C C . GLY A 1 155 ? 8.228 -7.081 7.659 1.00 65.25 155 GLY A C 1
ATOM 1262 O O . GLY A 1 155 ? 9.012 -6.689 6.792 1.00 65.25 155 GLY A O 1
ATOM 1263 N N . LEU A 1 156 ? 7.032 -6.505 7.857 1.00 70.69 156 LEU A N 1
ATOM 1264 C CA . LEU A 1 156 ? 6.535 -5.327 7.134 1.00 70.69 156 LEU A CA 1
ATOM 1265 C C . LEU A 1 156 ? 7.101 -3.997 7.653 1.00 70.69 156 LEU A C 1
ATOM 1267 O O . LEU A 1 156 ? 6.760 -2.950 7.101 1.00 70.69 156 LEU A O 1
ATOM 1271 N N . GLU A 1 157 ? 7.935 -4.007 8.699 1.00 65.44 157 GLU A N 1
ATOM 1272 C CA . GLU A 1 157 ? 8.486 -2.792 9.301 1.00 65.44 157 GLU A CA 1
ATOM 1273 C C . GLU A 1 157 ? 9.191 -1.909 8.253 1.00 65.44 157 GLU A C 1
ATOM 1275 O O . GLU A 1 157 ? 10.211 -2.273 7.649 1.00 65.44 157 GLU A O 1
ATOM 1280 N N . LEU A 1 158 ? 8.639 -0.709 8.059 1.00 62.22 158 LEU A N 1
ATOM 1281 C CA . LEU A 1 158 ? 9.308 0.422 7.415 1.00 62.22 158 LEU A CA 1
ATOM 1282 C C . LEU A 1 158 ? 10.517 0.815 8.287 1.00 62.22 158 LEU A C 1
ATOM 1284 O O . LEU A 1 158 ? 10.398 0.730 9.511 1.00 62.22 158 LEU A O 1
ATOM 1288 N N . LYS A 1 159 ? 11.681 1.221 7.730 1.00 55.97 159 LYS A N 1
ATOM 1289 C CA . LYS A 1 159 ? 12.812 1.577 8.616 1.00 55.97 159 LYS A CA 1
ATOM 1290 C C . LYS A 1 159 ? 12.368 2.706 9.543 1.00 55.97 159 LYS A C 1
ATOM 1292 O O . LYS A 1 159 ? 11.828 3.727 9.108 1.00 55.97 159 LYS A O 1
ATOM 1297 N N . MET A 1 160 ? 12.616 2.497 10.827 1.00 52.72 160 MET A N 1
ATOM 1298 C CA . MET A 1 160 ? 12.322 3.461 11.873 1.00 52.72 160 MET A CA 1
ATOM 1299 C C . MET A 1 160 ? 13.557 4.329 12.103 1.00 52.72 160 MET A C 1
ATOM 1301 O O . MET A 1 160 ? 14.645 3.797 12.323 1.00 52.72 160 MET A O 1
ATOM 1305 N N . GLN A 1 161 ? 13.402 5.652 12.080 1.00 50.34 161 GLN A N 1
ATOM 1306 C CA . GLN A 1 161 ? 14.349 6.531 12.763 1.00 50.34 161 GLN A CA 1
ATOM 1307 C C . GLN A 1 161 ? 13.874 6.705 14.214 1.00 50.34 161 GLN A C 1
ATOM 1309 O O . GLN A 1 161 ? 12.701 6.483 14.508 1.00 50.34 161 GLN A O 1
ATOM 1314 N N . LYS A 1 162 ? 14.797 7.034 15.129 1.00 45.66 162 LYS A N 1
ATOM 1315 C CA . LYS A 1 162 ? 14.667 6.883 16.597 1.00 45.66 162 LYS A CA 1
ATOM 1316 C C . LYS A 1 162 ? 13.326 7.312 17.227 1.00 45.66 162 LYS A C 1
ATOM 1318 O O . LYS A 1 162 ? 12.955 6.714 18.228 1.00 45.66 162 LYS A O 1
ATOM 1323 N N . GLU A 1 163 ? 12.596 8.272 16.654 1.00 40.66 163 GLU A N 1
ATOM 1324 C CA . GLU A 1 163 ? 11.299 8.740 17.182 1.00 40.66 163 GLU A CA 1
ATOM 1325 C C . GLU A 1 163 ? 10.165 8.810 16.142 1.00 40.66 163 GLU A C 1
ATOM 1327 O O . GLU A 1 163 ? 9.010 9.018 16.498 1.00 40.66 163 GLU A O 1
ATOM 1332 N N . ASN A 1 164 ? 10.460 8.603 14.855 1.00 40.47 164 ASN A N 1
ATOM 1333 C CA . ASN A 1 164 ? 9.497 8.685 13.758 1.00 40.47 164 ASN A CA 1
ATOM 1334 C C . ASN A 1 164 ? 9.889 7.696 12.649 1.00 40.47 164 ASN A C 1
ATOM 1336 O O . ASN A 1 164 ? 11.063 7.548 12.307 1.00 40.47 164 ASN A O 1
ATOM 1340 N N . VAL A 1 165 ? 8.907 7.004 12.069 1.00 44.00 165 VAL A N 1
ATOM 1341 C CA . VAL A 1 165 ? 9.119 6.154 10.883 1.00 44.00 165 VAL A CA 1
ATOM 1342 C C . VAL A 1 165 ? 9.610 7.042 9.742 1.00 44.00 165 VAL A C 1
ATOM 1344 O O . VAL A 1 165 ? 8.921 8.016 9.505 1.00 44.00 165 VAL A O 1
ATOM 1347 N N . TYR A 1 166 ? 10.763 6.745 9.114 1.00 47.31 166 TYR A N 1
ATOM 1348 C CA . TYR A 1 166 ? 11.057 6.830 7.664 1.00 47.31 166 TYR A CA 1
ATOM 1349 C C . TYR A 1 166 ? 12.522 6.518 7.346 1.00 47.31 166 TYR A C 1
ATOM 1351 O O . TYR A 1 166 ? 13.415 7.320 7.603 1.00 47.31 166 TYR A O 1
ATOM 1359 N N . ASP A 1 167 ? 12.722 5.393 6.665 1.00 41.84 167 ASP A N 1
ATOM 1360 C CA . ASP A 1 167 ? 13.549 5.263 5.461 1.00 41.84 167 ASP A CA 1
ATOM 1361 C C . ASP A 1 167 ? 13.097 3.968 4.733 1.00 41.84 167 ASP A C 1
ATOM 1363 O O . ASP A 1 167 ? 12.858 2.927 5.355 1.00 41.84 167 ASP A O 1
ATOM 1367 N N . TYR A 1 168 ? 12.857 4.007 3.424 1.00 49.91 168 TYR A N 1
ATOM 1368 C CA . TYR A 1 168 ? 12.347 2.835 2.699 1.00 49.91 168 TYR A CA 1
ATOM 1369 C C . TYR A 1 168 ? 13.526 1.970 2.252 1.00 49.91 168 TYR A C 1
ATOM 1371 O O . TYR A 1 168 ? 14.229 2.286 1.302 1.00 49.91 168 TYR A O 1
ATOM 1379 N N . SER A 1 169 ? 13.752 0.841 2.929 1.00 37.88 169 SER A N 1
ATOM 1380 C CA . SER A 1 169 ? 14.835 -0.099 2.599 1.00 37.88 169 SER A CA 1
ATOM 1381 C C . SER A 1 169 ? 14.462 -1.111 1.507 1.00 37.88 169 SER A C 1
ATOM 1383 O O . SER A 1 169 ? 14.648 -2.316 1.698 1.00 37.88 169 SER A O 1
ATOM 1385 N N . GLY A 1 170 ? 13.907 -0.641 0.392 1.00 49.34 170 GLY A N 1
ATOM 1386 C CA . GLY A 1 170 ? 13.643 -1.467 -0.788 1.00 49.34 170 GLY A CA 1
ATOM 1387 C C . GLY A 1 170 ? 12.188 -1.903 -0.996 1.00 49.34 170 GLY A C 1
ATOM 1388 O O . GLY A 1 170 ? 11.394 -2.090 -0.070 1.00 49.34 170 GLY A O 1
ATOM 1389 N N . ASP A 1 171 ? 11.870 -2.096 -2.271 1.00 50.09 171 ASP A N 1
ATOM 1390 C CA . ASP A 1 171 ? 10.522 -2.140 -2.852 1.00 50.09 171 ASP A CA 1
ATOM 1391 C C . ASP A 1 171 ? 9.676 -3.347 -2.451 1.00 50.09 171 ASP A C 1
ATOM 1393 O O . ASP A 1 171 ? 8.444 -3.290 -2.485 1.00 50.09 171 ASP A O 1
ATOM 1397 N N . LYS A 1 172 ? 10.323 -4.427 -1.996 1.00 54.59 172 LYS A N 1
ATOM 1398 C CA . LYS A 1 172 ? 9.634 -5.625 -1.498 1.00 54.59 172 LYS A CA 1
ATOM 1399 C C . LYS A 1 172 ? 8.706 -5.288 -0.324 1.00 54.59 172 LYS A C 1
ATOM 1401 O O . LYS A 1 172 ? 7.576 -5.761 -0.286 1.00 54.59 172 LYS A O 1
ATOM 1406 N N . LYS A 1 173 ? 9.132 -4.386 0.568 1.00 65.06 173 LYS A N 1
ATOM 1407 C CA . LYS A 1 173 ? 8.339 -3.999 1.742 1.00 65.06 173 LYS A CA 1
ATOM 1408 C C . LYS A 1 173 ? 7.095 -3.188 1.376 1.00 65.06 173 LYS A C 1
ATOM 1410 O O . LYS A 1 173 ? 6.050 -3.390 1.982 1.00 65.06 173 LYS A O 1
ATOM 1415 N N . ILE A 1 174 ? 7.171 -2.313 0.366 1.00 69.56 174 ILE A N 1
ATOM 1416 C CA . ILE A 1 174 ? 6.000 -1.542 -0.088 1.00 69.56 174 ILE A CA 1
ATOM 1417 C C . ILE A 1 174 ? 4.952 -2.481 -0.683 1.00 69.56 174 ILE A C 1
ATOM 1419 O O . ILE A 1 174 ? 3.772 -2.327 -0.392 1.00 69.56 174 ILE A O 1
ATOM 1423 N N . ILE A 1 175 ? 5.362 -3.472 -1.473 1.00 69.06 175 ILE A N 1
ATOM 1424 C CA . ILE A 1 175 ? 4.439 -4.437 -2.088 1.00 69.06 175 ILE A CA 1
ATOM 1425 C C . ILE A 1 175 ? 3.765 -5.310 -1.034 1.00 69.06 175 ILE A C 1
ATOM 1427 O O . ILE A 1 175 ? 2.554 -5.538 -1.112 1.00 69.06 175 ILE A O 1
ATOM 1431 N N . ASP A 1 176 ? 4.522 -5.765 -0.037 1.00 74.44 176 ASP A N 1
ATOM 1432 C CA . ASP A 1 176 ? 3.973 -6.553 1.063 1.00 74.44 176 ASP A CA 1
ATOM 1433 C C . ASP A 1 176 ? 2.962 -5.717 1.880 1.00 74.44 176 ASP A C 1
ATOM 1435 O O . ASP A 1 176 ? 1.860 -6.190 2.167 1.00 74.44 176 ASP A O 1
ATOM 1439 N N . ILE A 1 177 ? 3.260 -4.435 2.148 1.00 79.69 177 ILE A N 1
ATOM 1440 C CA . ILE A 1 177 ? 2.318 -3.502 2.796 1.00 79.69 177 ILE A CA 1
ATOM 1441 C C . ILE A 1 177 ? 1.077 -3.284 1.926 1.00 79.69 177 ILE A C 1
ATOM 1443 O O . ILE A 1 177 ? -0.040 -3.440 2.412 1.00 79.69 177 ILE A O 1
ATOM 1447 N N . VAL A 1 178 ? 1.240 -2.967 0.638 1.00 78.06 178 VAL A N 1
ATOM 1448 C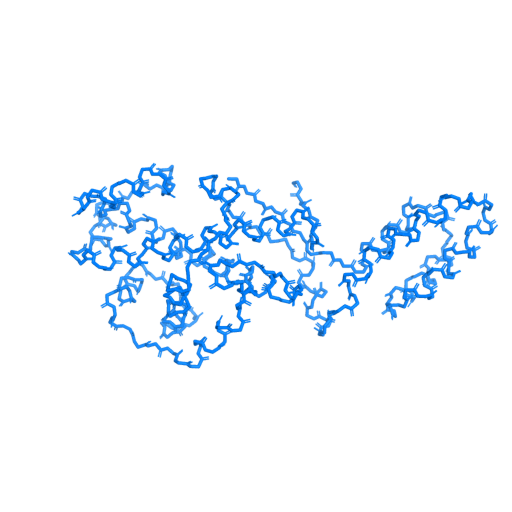 CA . VAL A 1 178 ? 0.127 -2.765 -0.307 1.00 78.06 178 VAL A CA 1
ATOM 1449 C C . VAL A 1 178 ? -0.780 -3.994 -0.351 1.00 78.06 178 VAL A C 1
ATOM 1451 O O . VAL A 1 178 ? -2.001 -3.854 -0.359 1.00 78.06 178 VAL A O 1
ATOM 1454 N N . SER A 1 179 ? -0.203 -5.195 -0.338 1.00 77.50 179 SER A N 1
ATOM 1455 C CA . SER A 1 179 ? -0.962 -6.448 -0.344 1.00 77.50 179 SER A CA 1
ATOM 1456 C C . SER A 1 179 ? -1.826 -6.590 0.910 1.00 77.50 179 SER A C 1
ATOM 1458 O O . SER A 1 179 ? -3.003 -6.936 0.805 1.00 77.50 179 SER A O 1
ATOM 1460 N N . VAL A 1 180 ? -1.287 -6.250 2.085 1.00 84.56 180 VAL A N 1
ATOM 1461 C CA . VAL A 1 180 ? -2.050 -6.227 3.342 1.00 84.56 180 VAL A CA 1
ATOM 1462 C C . VAL A 1 180 ? -3.136 -5.154 3.330 1.00 84.56 180 VAL A C 1
ATOM 1464 O O . VAL A 1 180 ? -4.272 -5.434 3.708 1.00 84.56 180 VAL A O 1
ATOM 1467 N N . LEU A 1 181 ? -2.831 -3.941 2.863 1.00 87.19 181 LEU A N 1
ATOM 1468 C CA . LEU A 1 181 ? -3.819 -2.862 2.774 1.00 87.19 181 LEU A CA 1
ATOM 1469 C C . LEU A 1 181 ? -4.982 -3.245 1.853 1.00 87.19 181 LEU A C 1
ATOM 1471 O O . LEU A 1 181 ? -6.140 -3.041 2.214 1.00 87.19 181 LEU A O 1
ATOM 1475 N N . LEU A 1 182 ? -4.698 -3.865 0.705 1.00 81.00 182 LEU A N 1
ATOM 1476 C CA . LEU A 1 182 ? -5.737 -4.371 -0.192 1.00 81.00 182 LEU A CA 1
ATOM 1477 C C . LEU A 1 182 ? -6.553 -5.500 0.434 1.00 81.00 182 LEU A C 1
ATOM 1479 O O . LEU A 1 182 ? -7.770 -5.511 0.275 1.00 81.00 182 LEU A O 1
ATOM 1483 N N . MET A 1 183 ? -5.919 -6.428 1.154 1.00 84.81 183 MET A N 1
ATOM 1484 C CA . MET A 1 183 ? -6.632 -7.481 1.882 1.00 84.81 183 MET A CA 1
ATOM 1485 C C . MET A 1 183 ? -7.622 -6.874 2.886 1.00 84.81 183 MET A C 1
ATOM 1487 O O . MET A 1 183 ? -8.790 -7.259 2.907 1.00 84.81 183 MET A O 1
ATOM 1491 N N . LEU A 1 184 ? -7.195 -5.886 3.679 1.00 86.94 184 LEU A N 1
ATOM 1492 C CA . LEU A 1 184 ? -8.062 -5.192 4.639 1.00 86.94 184 LEU A CA 1
ATOM 1493 C C . LEU A 1 184 ? -9.193 -4.411 3.957 1.00 86.94 184 LEU A C 1
ATOM 1495 O O . LEU A 1 184 ? -10.321 -4.395 4.448 1.00 86.94 184 LEU A O 1
ATOM 1499 N N . GLN A 1 185 ? -8.899 -3.765 2.828 1.00 83.81 185 GLN A N 1
ATOM 1500 C CA . GLN A 1 185 ? -9.882 -2.984 2.081 1.00 83.81 185 GLN A CA 1
ATOM 1501 C C . GLN A 1 185 ? -10.942 -3.885 1.435 1.00 83.81 185 GLN A C 1
ATOM 1503 O O . GLN A 1 185 ? -12.131 -3.588 1.513 1.00 83.81 185 GLN A O 1
ATOM 1508 N N . ASN A 1 186 ? -10.520 -4.985 0.807 1.00 81.31 186 ASN A N 1
ATOM 1509 C CA . ASN A 1 186 ? -11.402 -5.879 0.055 1.00 81.31 186 ASN A CA 1
ATOM 1510 C C . ASN A 1 186 ? -12.216 -6.812 0.959 1.00 81.31 186 ASN A C 1
ATOM 1512 O O . ASN A 1 186 ? -13.276 -7.267 0.551 1.00 81.31 186 ASN A O 1
ATOM 1516 N N . SER A 1 187 ? -11.746 -7.076 2.180 1.00 81.75 187 SER A N 1
ATOM 1517 C CA . SER A 1 187 ? -12.475 -7.872 3.180 1.00 81.75 187 SER A CA 1
ATOM 1518 C C . SER A 1 187 ? -13.557 -7.088 3.928 1.00 81.75 187 SER A C 1
ATOM 1520 O O . SER A 1 187 ? -14.207 -7.643 4.807 1.00 81.75 187 SER A O 1
ATOM 1522 N N . GLY A 1 188 ? -13.726 -5.790 3.652 1.00 83.75 188 GLY A N 1
ATOM 1523 C CA . GLY A 1 188 ? -14.696 -4.945 4.356 1.00 83.75 188 GLY A CA 1
ATOM 1524 C C . GLY A 1 188 ? -14.308 -4.599 5.799 1.00 83.75 188 GLY A C 1
ATOM 1525 O O . GLY A 1 188 ? -15.055 -3.888 6.472 1.00 83.75 188 GLY A O 1
ATOM 1526 N N . ILE A 1 189 ? -13.129 -5.022 6.281 1.00 89.25 189 ILE A N 1
ATOM 1527 C CA . ILE A 1 189 ? -12.677 -4.771 7.660 1.00 89.25 189 ILE A CA 1
ATOM 1528 C C . ILE A 1 189 ? -12.626 -3.278 7.965 1.00 89.25 189 ILE A C 1
ATOM 1530 O O . ILE A 1 189 ? -13.098 -2.848 9.015 1.00 89.25 189 ILE A O 1
ATOM 1534 N N . ILE A 1 190 ? -12.076 -2.477 7.051 1.00 88.62 190 ILE A N 1
ATOM 1535 C CA . ILE A 1 190 ? -11.962 -1.027 7.250 1.00 88.62 190 ILE A CA 1
ATOM 1536 C C . ILE A 1 190 ? -13.341 -0.376 7.325 1.00 88.62 190 ILE A C 1
ATOM 1538 O O . ILE A 1 190 ? -13.582 0.425 8.223 1.00 88.62 190 ILE A O 1
ATOM 1542 N N . THR A 1 191 ? -14.271 -0.779 6.461 1.00 86.88 191 THR A N 1
ATOM 1543 C CA . THR A 1 191 ? -15.655 -0.292 6.500 1.00 86.88 191 THR A CA 1
ATOM 1544 C C . THR A 1 191 ? -16.349 -0.683 7.804 1.00 86.88 191 THR A C 1
ATOM 1546 O O . THR A 1 191 ? -17.006 0.149 8.422 1.00 86.88 191 THR A O 1
ATOM 1549 N N . ASN A 1 192 ? -16.161 -1.913 8.283 1.00 88.06 192 ASN A N 1
ATOM 1550 C CA . ASN A 1 192 ? -16.707 -2.348 9.568 1.00 88.06 192 ASN A CA 1
ATOM 1551 C C . ASN A 1 192 ? -16.074 -1.605 10.757 1.00 88.06 192 ASN A C 1
ATOM 1553 O O . ASN A 1 192 ? -16.779 -1.291 11.715 1.00 88.06 192 ASN A O 1
ATOM 1557 N N . LEU A 1 193 ? -14.779 -1.271 10.700 1.00 90.94 193 LEU A N 1
ATOM 1558 C CA . LEU A 1 193 ? -14.134 -0.405 11.694 1.00 90.94 193 LEU A CA 1
ATOM 1559 C C . LEU A 1 193 ? -14.729 1.007 11.673 1.00 90.94 193 LEU A C 1
ATOM 1561 O O . LEU A 1 193 ? -15.040 1.542 12.733 1.00 90.94 193 LEU A O 1
ATOM 1565 N N . GLU A 1 194 ? -14.937 1.602 10.497 1.00 89.81 194 GLU A N 1
ATOM 1566 C CA . GLU A 1 194 ? -15.583 2.915 10.364 1.00 89.81 194 GLU A CA 1
ATOM 1567 C C . GLU A 1 194 ? -17.009 2.906 10.935 1.00 89.81 194 GLU A C 1
ATOM 1569 O O . GLU A 1 194 ? -17.341 3.773 11.747 1.00 89.81 194 GLU A O 1
ATOM 1574 N N . LYS A 1 195 ? -17.823 1.897 10.585 1.00 88.94 195 LYS A N 1
ATOM 1575 C CA . LYS A 1 195 ? -19.180 1.695 11.125 1.00 88.94 195 LYS A CA 1
ATOM 1576 C C . LYS A 1 195 ? -19.166 1.557 12.649 1.00 88.94 195 LYS A C 1
ATOM 1578 O O . LYS A 1 195 ? -19.958 2.209 13.329 1.00 88.94 195 LYS A O 1
ATOM 1583 N N . LEU A 1 196 ? -18.238 0.772 13.198 1.00 90.56 196 LEU A N 1
ATOM 1584 C CA . LEU A 1 196 ? -18.072 0.586 14.641 1.00 90.56 196 LEU A CA 1
ATOM 1585 C C . LEU A 1 196 ? -17.704 1.899 15.344 1.00 90.56 196 LEU A C 1
ATOM 1587 O O . LEU A 1 196 ? -18.354 2.273 16.318 1.00 90.56 196 LEU A O 1
ATOM 1591 N N . ILE A 1 197 ? -16.697 2.627 14.854 1.00 91.56 197 ILE A N 1
ATOM 1592 C CA . ILE A 1 197 ? -16.259 3.894 15.462 1.00 91.56 197 ILE A CA 1
ATOM 1593 C C . ILE A 1 197 ? -17.383 4.941 15.374 1.00 91.56 197 ILE A C 1
ATOM 1595 O O . ILE A 1 197 ? -17.650 5.641 16.348 1.00 91.56 197 ILE A O 1
ATOM 1599 N N . TYR A 1 198 ? -18.078 5.024 14.234 1.00 90.06 198 TYR A N 1
ATOM 1600 C CA . TYR A 1 198 ? -19.181 5.965 14.023 1.00 90.06 198 TYR A CA 1
ATOM 1601 C C . TYR A 1 198 ? -20.392 5.678 14.916 1.00 90.06 198 TYR A C 1
ATOM 1603 O O . TYR A 1 198 ? -20.968 6.609 15.484 1.00 90.06 198 TYR A O 1
ATOM 1611 N N . THR A 1 199 ? -20.766 4.404 15.062 1.00 89.56 199 THR A N 1
ATOM 1612 C CA . THR A 1 199 ? -21.895 3.979 15.908 1.00 89.56 199 THR A CA 1
ATOM 1613 C C . THR A 1 199 ? -21.661 4.359 17.367 1.00 89.56 199 THR A C 1
ATOM 1615 O O . THR A 1 199 ? -22.572 4.816 18.049 1.00 89.56 199 THR A O 1
ATOM 1618 N N . ASN A 1 200 ? -20.415 4.262 17.834 1.00 90.94 200 ASN A N 1
ATOM 1619 C CA . ASN A 1 200 ? -20.044 4.556 19.218 1.00 90.94 200 ASN A CA 1
ATOM 1620 C C . ASN A 1 200 ? -19.541 5.998 19.415 1.00 90.94 200 ASN A C 1
ATOM 1622 O O . ASN A 1 200 ? -18.881 6.292 20.408 1.00 90.94 200 ASN A O 1
ATOM 1626 N N . ARG A 1 201 ? -19.840 6.926 18.494 1.00 89.75 201 ARG A N 1
ATOM 1627 C CA . ARG A 1 201 ? -19.288 8.296 18.514 1.00 89.75 201 ARG A CA 1
ATOM 1628 C C . ARG A 1 201 ? -19.582 9.090 19.788 1.00 89.75 201 ARG A C 1
ATOM 1630 O O . ARG A 1 201 ? -18.780 9.937 20.151 1.00 89.75 201 ARG A O 1
ATOM 1637 N N . MET A 1 202 ? -20.704 8.813 20.452 1.00 89.19 202 MET A N 1
ATOM 1638 C CA . MET A 1 202 ? -21.146 9.538 21.652 1.00 89.19 202 MET A CA 1
ATOM 1639 C C . MET A 1 202 ? -20.548 8.981 22.951 1.00 89.19 202 MET A C 1
ATOM 1641 O O . MET A 1 202 ? -20.814 9.525 24.018 1.00 89.19 202 MET A O 1
ATOM 1645 N N . ILE A 1 203 ? -19.760 7.901 22.887 1.00 90.19 203 ILE A N 1
ATOM 1646 C CA . ILE A 1 203 ? -19.233 7.237 24.087 1.00 90.19 203 ILE A CA 1
ATOM 1647 C C . ILE A 1 203 ? -18.176 8.083 24.816 1.00 90.19 203 ILE A C 1
ATOM 1649 O O . ILE A 1 203 ? -18.011 7.964 26.025 1.00 90.19 203 ILE A O 1
ATOM 1653 N N . ASP A 1 204 ? -17.449 8.930 24.083 1.00 92.81 204 ASP A N 1
ATOM 1654 C CA . ASP A 1 204 ? -16.380 9.787 24.598 1.00 92.81 204 ASP A CA 1
ATOM 1655 C C . ASP A 1 204 ? -16.118 10.942 23.608 1.00 92.81 204 ASP A C 1
ATOM 1657 O O . ASP A 1 204 ? -16.096 10.743 22.390 1.00 92.81 204 ASP A O 1
ATOM 1661 N N . LYS A 1 205 ? -15.858 12.154 24.118 1.00 91.62 205 LYS A N 1
ATOM 1662 C CA . LYS A 1 205 ? -15.591 13.357 23.300 1.00 91.62 205 LYS A CA 1
ATOM 1663 C C . LYS A 1 205 ? -14.416 13.192 22.323 1.00 91.62 205 LYS A C 1
ATOM 1665 O O . LYS A 1 205 ? -14.413 13.781 21.242 1.00 91.62 205 LYS A O 1
ATOM 1670 N N . LYS A 1 206 ? -13.388 12.415 22.675 1.00 91.75 206 LYS A N 1
ATOM 1671 C CA . LYS A 1 206 ? -12.243 12.120 21.795 1.00 91.75 206 LYS A CA 1
ATOM 1672 C C . LYS A 1 206 ? -12.658 11.239 20.622 1.00 91.75 206 LYS A C 1
ATOM 1674 O O . LYS A 1 206 ? -12.165 11.447 19.513 1.00 91.75 206 LYS A O 1
ATOM 1679 N N . VAL A 1 207 ? -13.566 10.291 20.854 1.00 90.94 207 VAL A N 1
ATOM 1680 C CA . VAL A 1 207 ? -14.127 9.430 19.804 1.00 90.94 207 VAL A CA 1
ATOM 1681 C C . VAL A 1 207 ? -14.969 10.274 18.854 1.00 90.94 207 VAL A C 1
ATOM 1683 O O . VAL A 1 207 ? -14.749 10.223 17.645 1.00 90.94 207 VAL A O 1
ATOM 1686 N N . GLU A 1 208 ? -15.845 11.127 19.388 1.00 91.50 208 GLU A N 1
ATOM 1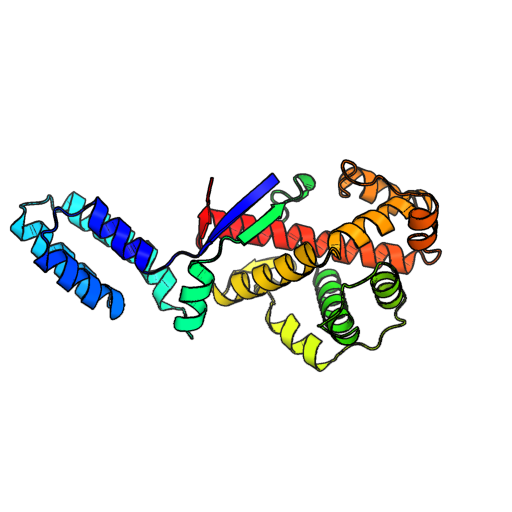687 C CA . GLU A 1 208 ? -16.648 12.066 18.598 1.00 91.50 208 GLU A CA 1
ATOM 1688 C C . GLU A 1 208 ? -15.768 12.944 17.694 1.00 91.50 208 GLU A C 1
ATOM 1690 O O . GLU A 1 208 ? -15.981 13.035 16.479 1.00 91.50 208 GLU A O 1
ATOM 1695 N N . ARG A 1 209 ? -14.714 13.541 18.265 1.00 91.56 209 ARG A N 1
ATOM 1696 C CA . ARG A 1 209 ? -13.744 14.349 17.515 1.00 91.56 209 ARG A CA 1
ATOM 1697 C C . ARG A 1 209 ? -13.078 13.543 16.404 1.00 91.56 209 ARG A C 1
ATOM 1699 O O . ARG A 1 209 ? -12.957 14.044 15.287 1.00 91.56 209 ARG A O 1
ATOM 1706 N N . TYR A 1 210 ? -12.662 12.309 16.685 1.00 91.44 210 TYR A N 1
ATOM 1707 C CA . TYR A 1 210 ? -12.042 11.450 15.679 1.00 91.44 210 TYR A CA 1
ATOM 1708 C C . TYR A 1 210 ? -13.006 11.122 14.535 1.00 91.44 210 TYR A C 1
ATOM 1710 O O . TYR A 1 210 ? -12.628 11.249 13.371 1.00 91.44 210 TYR A O 1
ATOM 1718 N N . VAL A 1 211 ? -14.258 10.772 14.843 1.00 88.88 211 VAL A N 1
ATOM 1719 C CA . VAL A 1 211 ? -15.306 10.514 13.840 1.00 88.88 211 VAL A CA 1
ATOM 1720 C C . VAL A 1 211 ? -15.495 11.721 12.933 1.00 88.88 211 VAL A C 1
ATOM 1722 O O . VAL A 1 211 ? -15.508 11.585 11.712 1.00 88.88 211 VAL A O 1
ATOM 1725 N N . ASN A 1 212 ? -15.581 12.913 13.521 1.00 86.56 212 ASN A N 1
ATOM 1726 C CA . ASN A 1 212 ? -15.775 14.149 12.773 1.00 86.56 212 ASN A CA 1
ATOM 1727 C C . ASN A 1 212 ? -14.610 14.483 11.837 1.00 86.56 212 ASN A C 1
ATOM 1729 O O . ASN A 1 212 ? -14.838 15.072 10.784 1.00 86.56 212 ASN A O 1
ATOM 1733 N N . GLN A 1 213 ? -13.389 14.098 12.204 1.00 86.62 213 GLN A N 1
ATOM 1734 C CA . GLN A 1 213 ? -12.177 14.437 11.460 1.00 86.62 213 GLN A CA 1
ATOM 1735 C C . GLN A 1 213 ? -11.696 13.346 10.505 1.00 86.62 213 GLN A C 1
ATOM 1737 O O . GLN A 1 213 ? -10.996 13.652 9.548 1.00 86.62 213 GLN A O 1
ATOM 1742 N N . SER A 1 214 ? -11.964 12.074 10.789 1.00 84.81 214 SER A N 1
ATOM 1743 C CA . SER A 1 214 ? -11.235 10.964 10.165 1.00 84.81 214 SER A CA 1
ATOM 1744 C C . SER A 1 214 ? -12.120 9.875 9.586 1.00 84.81 214 SER A C 1
ATOM 1746 O O . SER A 1 214 ? -11.627 9.136 8.744 1.00 84.81 214 SER A O 1
ATOM 1748 N N . VAL A 1 215 ? -13.380 9.748 9.996 1.00 82.75 215 VAL A N 1
ATOM 1749 C CA . VAL A 1 215 ? -14.260 8.685 9.490 1.00 82.75 215 VAL A CA 1
ATOM 1750 C C . VAL A 1 215 ? -15.040 9.195 8.282 1.00 82.75 215 VAL A C 1
ATOM 1752 O O . VAL A 1 215 ? -15.590 10.298 8.309 1.00 82.75 215 VAL A O 1
ATOM 1755 N N . SER A 1 216 ? -15.093 8.402 7.210 1.00 72.31 216 SER A N 1
ATOM 1756 C CA . SER A 1 216 ? -15.872 8.747 6.021 1.00 72.31 216 SER A CA 1
ATOM 1757 C C . SER A 1 216 ? -17.375 8.694 6.322 1.00 72.31 216 SER A C 1
ATOM 1759 O O . SER A 1 216 ? -17.978 7.627 6.382 1.00 72.31 216 SER A O 1
ATOM 1761 N N . LYS A 1 217 ? -18.006 9.862 6.499 1.00 65.69 217 LYS A N 1
ATOM 1762 C CA . LYS A 1 217 ? -19.442 9.975 6.832 1.00 65.69 217 LYS A CA 1
ATOM 1763 C C . LYS A 1 217 ? -20.385 9.694 5.656 1.00 65.69 217 LYS A C 1
ATOM 1765 O O . LYS A 1 217 ? -21.578 9.521 5.864 1.00 65.69 217 LYS A O 1
ATOM 1770 N N . ILE A 1 218 ? -19.857 9.662 4.431 1.00 52.22 218 ILE A N 1
ATOM 1771 C CA . ILE A 1 218 ? -20.640 9.588 3.185 1.00 52.22 218 ILE A CA 1
ATOM 1772 C C . ILE A 1 218 ? -21.280 8.196 2.983 1.00 52.22 218 ILE A C 1
ATOM 1774 O O . ILE A 1 218 ? -22.225 8.067 2.217 1.00 52.22 218 ILE A O 1
ATOM 1778 N N . TYR A 1 219 ? -20.808 7.158 3.686 1.00 53.72 219 TYR A N 1
ATOM 1779 C CA . TYR A 1 219 ? -21.154 5.757 3.399 1.00 53.72 219 TYR A CA 1
ATOM 1780 C C . TYR A 1 219 ? -21.689 4.965 4.596 1.00 53.72 219 TYR A C 1
ATOM 1782 O O . TYR A 1 219 ? -21.538 3.746 4.632 1.00 53.72 219 TYR A O 1
ATOM 1790 N N . ILE A 1 220 ? -22.312 5.616 5.579 1.00 62.06 220 ILE A N 1
ATOM 1791 C CA . ILE A 1 220 ? -22.835 4.897 6.750 1.00 62.06 220 ILE A CA 1
ATOM 1792 C C . ILE A 1 220 ? -24.371 4.989 6.824 1.00 62.06 220 ILE A C 1
ATOM 1794 O O . ILE A 1 220 ? -24.894 5.530 7.796 1.00 62.06 220 ILE A O 1
ATOM 1798 N N . PRO A 1 221 ? -25.132 4.487 5.825 1.00 58.25 221 PRO A N 1
ATOM 1799 C CA . PRO A 1 221 ? -26.487 4.038 6.104 1.00 58.25 221 PRO A CA 1
ATOM 1800 C C . PRO A 1 221 ? -26.376 2.739 6.915 1.00 58.25 221 PRO A C 1
ATOM 1802 O O . PRO A 1 221 ? -25.740 1.780 6.476 1.00 58.25 221 PRO A O 1
ATOM 1805 N N . LEU A 1 222 ? -26.932 2.737 8.122 1.00 71.38 222 LEU A N 1
ATOM 1806 C CA . LEU A 1 222 ? -27.061 1.546 8.959 1.00 71.38 222 LEU A CA 1
ATOM 1807 C C . LEU A 1 222 ? -28.543 1.335 9.225 1.00 71.38 222 LEU A C 1
ATOM 1809 O O . LEU A 1 222 ? -29.233 2.280 9.605 1.00 71.38 222 LEU A O 1
ATOM 1813 N N . SER A 1 223 ? -29.015 0.108 9.040 1.00 76.12 223 SER A N 1
ATOM 1814 C CA . SER A 1 223 ? -30.290 -0.321 9.623 1.00 76.12 223 SER A CA 1
ATOM 1815 C C . SER A 1 223 ? -30.193 -0.380 11.154 1.00 76.12 223 SER A C 1
ATOM 1817 O O . SER A 1 223 ? -29.096 -0.517 11.701 1.00 76.12 223 SER A O 1
ATOM 1819 N N . ASP A 1 224 ? -31.323 -0.327 11.861 1.00 72.88 224 ASP A N 1
ATOM 1820 C CA . ASP A 1 224 ? -31.348 -0.454 13.329 1.00 72.88 224 ASP A CA 1
ATOM 1821 C C . ASP A 1 224 ? -30.722 -1.780 13.807 1.00 72.88 224 ASP A C 1
ATOM 1823 O O . ASP A 1 224 ? -29.990 -1.828 14.803 1.00 72.88 224 ASP A O 1
ATOM 1827 N N . GLU A 1 225 ? -30.929 -2.854 13.043 1.00 74.94 225 GLU A N 1
ATOM 1828 C CA . GLU A 1 225 ? -30.302 -4.157 13.276 1.00 74.94 225 GLU A CA 1
ATOM 1829 C C . GLU A 1 225 ? -28.775 -4.081 13.135 1.00 74.94 225 GLU A C 1
ATOM 1831 O O . GLU A 1 225 ? -28.044 -4.554 14.012 1.00 74.94 225 GLU A O 1
ATOM 1836 N N . GLU A 1 226 ? -28.261 -3.415 12.096 1.00 75.50 226 GLU A N 1
ATOM 1837 C CA . GLU A 1 226 ? -26.823 -3.179 11.959 1.00 75.50 226 GLU A CA 1
ATOM 1838 C C . GLU A 1 226 ? -26.275 -2.322 13.103 1.00 75.50 226 GLU A C 1
ATOM 1840 O O . GLU A 1 226 ? -25.225 -2.664 13.648 1.00 75.50 226 GLU A O 1
ATOM 1845 N N . VAL A 1 227 ? -26.969 -1.257 13.518 1.00 78.50 227 VAL A N 1
ATOM 1846 C CA . VAL A 1 227 ? -26.547 -0.409 14.648 1.00 78.50 227 VAL A CA 1
ATOM 1847 C C . VAL A 1 227 ? -26.317 -1.265 15.891 1.00 78.50 227 VAL A C 1
ATOM 1849 O O . VAL A 1 227 ? -25.229 -1.217 16.472 1.00 78.50 227 VAL A O 1
ATOM 1852 N N . SER A 1 228 ? -27.279 -2.121 16.251 1.00 79.25 228 SER A N 1
ATOM 1853 C CA . SER A 1 228 ? -27.153 -3.032 17.399 1.00 79.25 228 SER A CA 1
ATOM 1854 C C . SER A 1 228 ? -25.910 -3.930 17.295 1.00 79.25 228 SER A C 1
ATOM 1856 O O . SER A 1 228 ? -25.160 -4.117 18.260 1.00 79.25 228 SER A O 1
ATOM 1858 N N . SER A 1 229 ? -25.600 -4.389 16.080 1.00 80.19 229 SER A N 1
ATOM 1859 C CA . SER A 1 229 ? -24.435 -5.221 15.786 1.00 80.19 229 SER A CA 1
ATOM 1860 C C . SER A 1 229 ? -23.101 -4.475 15.874 1.00 80.19 229 SER A C 1
ATOM 1862 O O . SER A 1 229 ? -22.066 -5.139 15.938 1.00 80.19 229 SER A O 1
ATOM 1864 N N . PHE A 1 230 ? -23.093 -3.139 15.979 1.00 84.88 230 PHE A N 1
ATOM 1865 C CA . PHE A 1 230 ? -21.898 -2.287 16.088 1.00 84.88 230 PHE A CA 1
ATOM 1866 C C . PHE A 1 230 ? -21.731 -1.571 17.437 1.00 84.88 230 PHE A C 1
ATOM 1868 O O . PHE A 1 230 ? -20.628 -1.104 17.722 1.00 84.88 230 PHE A O 1
ATOM 1875 N N . VAL A 1 231 ? -22.738 -1.565 18.317 1.00 86.50 231 VAL A N 1
ATOM 1876 C CA . VAL A 1 231 ? -22.613 -1.008 19.681 1.00 86.50 231 VAL A CA 1
ATOM 1877 C C . VAL A 1 231 ? -21.557 -1.772 20.491 1.00 86.50 231 VAL A C 1
ATOM 1879 O O . VAL A 1 231 ? -21.565 -3.005 20.530 1.00 86.50 231 VAL A O 1
ATOM 1882 N N . VAL A 1 232 ? -20.622 -1.054 21.114 1.00 85.00 232 VAL A N 1
ATOM 1883 C CA . VAL A 1 232 ? -19.567 -1.593 21.984 1.00 85.00 232 VAL A CA 1
ATOM 1884 C C . VAL A 1 232 ? -19.452 -0.701 23.215 1.00 85.00 232 VAL A C 1
ATOM 1886 O O . VAL A 1 232 ? -19.072 0.459 23.109 1.00 85.00 232 VAL A O 1
ATOM 1889 N N . ASN A 1 233 ? -19.714 -1.270 24.392 1.00 82.94 233 ASN A N 1
ATOM 1890 C CA . ASN A 1 233 ? -19.678 -0.525 25.657 1.00 82.94 233 ASN A CA 1
ATOM 1891 C C . ASN A 1 233 ? -18.256 -0.357 26.228 1.00 82.94 233 ASN A C 1
ATOM 1893 O O . ASN A 1 233 ? -18.042 0.428 27.147 1.00 82.94 233 ASN A O 1
ATOM 1897 N N . ASP A 1 234 ? -17.270 -1.085 25.696 1.00 88.94 234 ASP A N 1
ATOM 1898 C CA . ASP A 1 234 ? -15.870 -0.959 26.101 1.00 88.94 234 ASP A CA 1
ATOM 1899 C C . ASP A 1 234 ? -15.165 0.168 25.327 1.00 88.94 234 ASP A C 1
ATOM 1901 O O . ASP A 1 234 ? -14.736 0.000 24.181 1.00 88.94 234 ASP A O 1
ATOM 1905 N N . VAL A 1 235 ? -14.977 1.312 25.990 1.00 90.44 235 VAL A N 1
ATOM 1906 C CA . VAL A 1 235 ? -14.249 2.474 25.454 1.00 90.44 235 VAL A CA 1
ATOM 1907 C C . VAL A 1 235 ? -12.827 2.104 25.000 1.00 90.44 235 VAL A C 1
ATOM 1909 O O . VAL A 1 235 ? -12.338 2.631 23.997 1.00 90.44 235 VAL A O 1
ATOM 1912 N N . LYS A 1 236 ? -12.146 1.164 25.675 1.00 92.56 236 LYS A N 1
ATOM 1913 C CA . LYS A 1 236 ? -10.791 0.738 25.280 1.00 92.56 236 LYS A CA 1
ATOM 1914 C C . LYS A 1 236 ? -10.806 0.022 23.932 1.00 92.56 236 LYS A C 1
ATOM 1916 O O . LYS A 1 236 ? -9.891 0.227 23.134 1.00 92.56 236 LYS A O 1
ATOM 1921 N N . ALA A 1 237 ? -11.830 -0.781 23.651 1.00 92.50 237 ALA A N 1
ATOM 1922 C CA . ALA A 1 237 ? -12.001 -1.433 22.354 1.00 92.50 237 ALA A CA 1
ATOM 1923 C C . ALA A 1 237 ? -12.220 -0.406 21.227 1.00 92.50 237 ALA A C 1
ATOM 1925 O O . ALA A 1 237 ? -11.632 -0.548 20.152 1.00 92.50 237 ALA A O 1
ATOM 1926 N N . ILE A 1 238 ? -12.967 0.674 21.491 1.00 93.75 238 ILE A N 1
ATOM 1927 C CA . ILE A 1 238 ? -13.135 1.787 20.541 1.00 93.75 238 ILE A CA 1
ATOM 1928 C C . ILE A 1 238 ? -11.802 2.486 20.262 1.00 93.75 238 ILE A C 1
ATOM 1930 O O . ILE A 1 238 ? -11.463 2.730 19.103 1.00 93.75 238 ILE A O 1
ATOM 1934 N N . TYR A 1 239 ? -10.997 2.757 21.293 1.00 94.50 239 TYR A N 1
ATOM 1935 C CA . TYR A 1 239 ? -9.679 3.363 21.092 1.00 94.50 239 TYR A CA 1
ATOM 1936 C C . TYR A 1 239 ? -8.737 2.477 20.273 1.00 94.50 239 TYR A C 1
ATOM 1938 O O . TYR A 1 239 ? -8.029 2.987 19.405 1.00 94.50 239 TYR A O 1
ATOM 1946 N N . LYS A 1 240 ? -8.765 1.153 20.468 1.00 95.12 240 LYS A N 1
ATOM 1947 C CA . LYS A 1 240 ? -8.017 0.225 19.604 1.00 95.12 240 LYS A CA 1
ATOM 1948 C C . LYS A 1 240 ? -8.484 0.315 18.149 1.00 95.12 240 LYS A C 1
ATOM 1950 O O . LYS A 1 240 ? -7.643 0.389 17.257 1.00 95.12 240 LYS A O 1
ATOM 1955 N N . ALA A 1 241 ? -9.797 0.367 17.907 1.00 94.56 241 ALA A N 1
ATOM 1956 C CA . ALA A 1 241 ? -10.351 0.513 16.559 1.00 94.56 241 ALA A CA 1
ATOM 1957 C C . ALA A 1 241 ? -9.868 1.805 15.884 1.00 94.56 241 ALA A C 1
ATOM 1959 O O .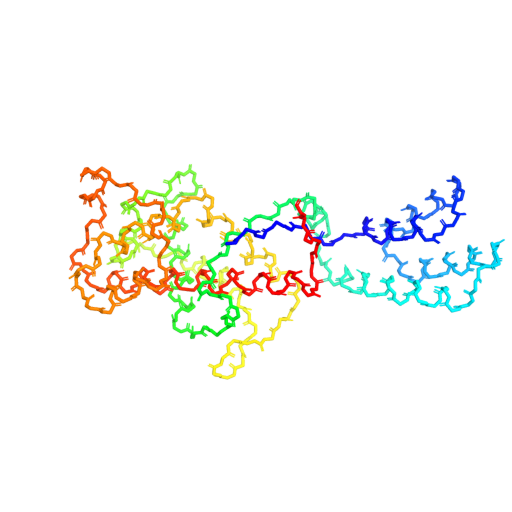 ALA A 1 241 ? -9.428 1.773 14.735 1.00 94.56 241 ALA A O 1
ATOM 1960 N N . ILE A 1 242 ? -9.877 2.922 16.619 1.00 94.06 242 ILE A N 1
ATOM 1961 C CA . ILE A 1 242 ? -9.351 4.217 16.165 1.00 94.06 242 ILE A CA 1
ATOM 1962 C C . ILE A 1 242 ? -7.871 4.112 15.788 1.00 94.06 242 ILE A C 1
ATOM 1964 O O . ILE A 1 242 ? -7.479 4.599 14.728 1.00 94.06 242 ILE A O 1
ATOM 1968 N N . ILE A 1 243 ? -7.050 3.470 16.623 1.00 94.38 243 ILE A N 1
ATOM 1969 C CA . ILE A 1 243 ? -5.612 3.297 16.368 1.00 94.38 243 ILE A CA 1
ATOM 1970 C C . ILE A 1 243 ? -5.384 2.463 15.103 1.00 94.38 243 ILE A C 1
ATOM 1972 O O . ILE A 1 243 ? -4.611 2.869 14.239 1.00 94.38 243 ILE A O 1
ATOM 1976 N N . ILE A 1 244 ? -6.086 1.339 14.953 1.00 95.19 244 ILE A N 1
ATOM 1977 C CA . ILE A 1 244 ? -5.985 0.464 13.774 1.00 95.19 244 ILE A CA 1
ATOM 1978 C C . ILE A 1 244 ? -6.404 1.216 12.506 1.00 95.19 244 ILE A C 1
ATOM 1980 O O . ILE A 1 244 ? -5.678 1.203 11.511 1.00 95.19 244 ILE A O 1
ATOM 1984 N N . HIS A 1 245 ? -7.541 1.917 12.550 1.00 93.88 245 HIS A N 1
ATOM 1985 C CA . HIS A 1 245 ? -8.032 2.726 11.436 1.00 93.88 245 HIS A CA 1
ATOM 1986 C C . HIS A 1 245 ? -7.051 3.854 11.078 1.00 93.88 245 HIS A C 1
ATOM 1988 O O . HIS A 1 245 ? -6.785 4.108 9.902 1.00 93.88 245 HIS A O 1
ATOM 1994 N N . HIS A 1 246 ? -6.461 4.506 12.080 1.00 92.56 246 HIS A N 1
ATOM 1995 C CA . HIS A 1 246 ? -5.440 5.529 11.884 1.00 92.56 246 HIS A CA 1
ATOM 1996 C C . HIS A 1 246 ? -4.188 4.965 11.199 1.00 92.56 246 HIS A C 1
ATOM 1998 O O . HIS A 1 246 ? -3.758 5.510 10.184 1.00 92.56 246 HIS A O 1
ATOM 2004 N N . VAL A 1 247 ? -3.640 3.854 11.706 1.00 92.44 247 VAL A N 1
ATOM 2005 C CA . VAL A 1 247 ? -2.458 3.193 11.130 1.00 92.44 247 VAL A CA 1
ATOM 2006 C C . VAL A 1 247 ? -2.714 2.791 9.682 1.00 92.44 247 VAL A C 1
ATOM 2008 O O . VAL A 1 247 ? -1.902 3.115 8.818 1.00 92.44 247 VAL A O 1
ATOM 2011 N N . TYR A 1 248 ? -3.862 2.170 9.393 1.00 93.06 248 TYR A N 1
ATOM 2012 C CA . TYR A 1 248 ? -4.253 1.802 8.031 1.00 93.06 248 TYR A CA 1
ATOM 2013 C C . TYR A 1 248 ? -4.224 3.005 7.075 1.00 93.06 248 TYR A C 1
ATOM 2015 O O . TYR A 1 248 ? -3.613 2.936 6.008 1.00 93.06 248 TYR A O 1
ATOM 2023 N N . ASN A 1 249 ? -4.849 4.124 7.454 1.00 90.75 249 ASN A N 1
ATOM 2024 C CA . ASN A 1 249 ? -4.927 5.300 6.586 1.00 90.75 249 ASN A CA 1
ATOM 2025 C C . ASN A 1 249 ? -3.563 5.979 6.392 1.00 90.75 249 ASN A C 1
ATOM 2027 O O . ASN A 1 249 ? -3.260 6.436 5.289 1.00 90.75 249 ASN A O 1
ATOM 2031 N N . THR A 1 250 ? -2.717 6.016 7.423 1.00 88.62 250 THR A N 1
ATOM 2032 C CA . THR A 1 250 ? -1.347 6.535 7.297 1.00 88.62 250 THR A CA 1
ATOM 2033 C C . THR A 1 250 ? -0.493 5.637 6.400 1.00 88.62 250 THR A C 1
ATOM 2035 O O . THR A 1 250 ? 0.221 6.146 5.538 1.00 88.62 250 THR A O 1
ATOM 2038 N N . LEU A 1 251 ? -0.619 4.308 6.511 1.00 87.25 251 LEU A N 1
ATOM 2039 C CA . LEU A 1 251 ? 0.037 3.365 5.598 1.00 87.25 251 LEU A CA 1
ATOM 2040 C C . LEU A 1 251 ? -0.467 3.523 4.153 1.00 87.25 251 LEU A C 1
ATOM 2042 O O . LEU A 1 251 ? 0.329 3.463 3.220 1.00 87.25 251 LEU A O 1
ATOM 2046 N N . CYS A 1 252 ? -1.759 3.800 3.945 1.00 86.38 252 CYS A N 1
ATOM 2047 C CA . CYS A 1 252 ? -2.283 4.132 2.617 1.00 86.38 252 CYS A CA 1
ATOM 2048 C C . CYS A 1 252 ? -1.643 5.407 2.047 1.00 86.38 252 CYS A C 1
ATOM 2050 O O . CYS A 1 252 ? -1.312 5.431 0.863 1.00 86.38 252 CYS A O 1
ATOM 2052 N N . ASN A 1 253 ? -1.437 6.447 2.866 1.00 84.94 253 ASN A N 1
ATOM 2053 C CA . ASN A 1 253 ? -0.745 7.666 2.431 1.00 84.94 253 ASN A CA 1
ATOM 2054 C C . ASN A 1 253 ? 0.731 7.411 2.104 1.00 84.94 253 ASN A C 1
ATOM 2056 O O . ASN A 1 253 ? 1.218 7.866 1.075 1.00 84.94 253 ASN A O 1
ATOM 2060 N N . ILE A 1 254 ? 1.415 6.623 2.928 1.00 79.50 254 ILE A N 1
ATOM 2061 C CA . ILE A 1 254 ? 2.778 6.141 2.673 1.00 79.50 254 ILE A CA 1
ATOM 2062 C C . ILE A 1 254 ? 2.873 5.463 1.314 1.00 79.50 254 ILE A C 1
ATOM 2064 O O . ILE A 1 254 ? 3.692 5.847 0.480 1.00 79.50 254 ILE A O 1
ATOM 2068 N N . CYS A 1 255 ? 2.018 4.468 1.076 1.00 77.56 255 CYS A N 1
ATOM 2069 C CA . CYS A 1 255 ? 2.005 3.746 -0.185 1.00 77.56 255 CYS A CA 1
ATOM 2070 C C . CYS A 1 255 ? 1.653 4.667 -1.352 1.00 77.56 255 CYS A C 1
ATOM 2072 O O . CYS A 1 255 ? 2.234 4.504 -2.416 1.00 77.56 255 CYS A O 1
ATOM 2074 N N . TYR A 1 256 ? 0.758 5.640 -1.157 1.00 77.50 256 TYR A N 1
ATOM 2075 C CA . TYR A 1 256 ? 0.420 6.645 -2.163 1.00 77.50 256 TYR A CA 1
ATOM 2076 C C . TYR A 1 256 ? 1.631 7.500 -2.555 1.00 77.50 256 TYR A C 1
ATOM 2078 O O . TYR A 1 256 ? 1.917 7.651 -3.737 1.00 77.50 256 TYR A O 1
ATOM 2086 N N . GLU A 1 257 ? 2.366 8.038 -1.585 1.00 75.44 257 GLU A N 1
ATOM 2087 C CA . GLU A 1 257 ? 3.515 8.905 -1.864 1.00 75.44 257 GLU A CA 1
ATOM 2088 C C . GLU A 1 257 ? 4.701 8.128 -2.439 1.00 75.44 257 GLU A C 1
ATOM 2090 O O . GLU A 1 257 ? 5.374 8.592 -3.359 1.00 75.44 257 GLU A O 1
ATOM 2095 N N . ALA A 1 258 ? 4.945 6.916 -1.937 1.00 71.50 258 ALA A N 1
ATOM 2096 C CA . ALA A 1 258 ? 5.935 6.023 -2.528 1.00 71.50 258 ALA A CA 1
ATOM 2097 C C . ALA A 1 258 ? 5.550 5.658 -3.970 1.00 71.50 258 ALA A C 1
ATOM 2099 O O . ALA A 1 258 ? 6.406 5.596 -4.858 1.00 71.50 258 ALA A O 1
ATOM 2100 N N . ALA A 1 259 ? 4.250 5.474 -4.211 1.00 64.94 259 ALA A N 1
ATOM 2101 C CA . ALA A 1 259 ? 3.723 5.190 -5.525 1.00 64.94 259 ALA A CA 1
ATOM 2102 C C . ALA A 1 259 ? 3.953 6.346 -6.509 1.00 64.94 259 ALA A C 1
ATOM 2104 O O . ALA A 1 259 ? 4.435 6.128 -7.618 1.00 64.94 259 ALA A O 1
ATOM 2105 N N . THR A 1 260 ? 3.661 7.580 -6.099 1.00 65.00 260 THR A N 1
ATOM 2106 C CA . THR A 1 260 ? 3.870 8.758 -6.950 1.00 65.00 260 THR A CA 1
ATOM 2107 C C . THR A 1 260 ? 5.339 9.034 -7.250 1.00 65.00 260 THR A C 1
ATOM 2109 O O . THR A 1 260 ? 5.621 9.668 -8.260 1.00 65.00 260 THR A O 1
ATOM 2112 N N . ASN A 1 261 ? 6.263 8.573 -6.399 1.00 59.22 261 ASN A N 1
ATOM 2113 C CA . ASN A 1 261 ? 7.668 8.959 -6.495 1.00 59.22 261 ASN A CA 1
ATOM 2114 C C . ASN A 1 261 ? 8.581 7.903 -7.133 1.00 59.22 261 ASN A C 1
ATOM 2116 O O . ASN A 1 261 ? 9.503 8.301 -7.833 1.00 59.22 261 ASN A O 1
ATOM 2120 N N . PHE A 1 262 ? 8.383 6.592 -6.918 1.00 56.44 262 PHE A N 1
ATOM 2121 C CA . PHE A 1 262 ? 9.440 5.633 -7.302 1.00 56.44 262 PHE A CA 1
ATOM 2122 C C . PHE A 1 262 ? 9.003 4.260 -7.832 1.00 56.44 262 PHE A C 1
ATOM 2124 O O . PHE A 1 262 ? 9.768 3.650 -8.571 1.00 56.44 262 PHE A O 1
ATOM 2131 N N . ALA A 1 263 ? 7.797 3.761 -7.548 1.00 55.00 263 ALA A N 1
ATOM 2132 C CA . ALA A 1 263 ? 7.524 2.329 -7.749 1.00 55.00 263 ALA A CA 1
ATOM 2133 C C . ALA A 1 263 ? 6.474 1.975 -8.813 1.00 55.00 263 ALA A C 1
ATOM 2135 O O . ALA A 1 263 ? 6.355 0.805 -9.195 1.00 55.00 263 ALA A O 1
ATOM 2136 N N . VAL A 1 264 ? 5.655 2.931 -9.262 1.00 59.16 264 VAL A N 1
ATOM 2137 C CA . VAL A 1 264 ? 4.432 2.596 -10.005 1.00 59.16 264 VAL A CA 1
ATOM 2138 C C . VAL A 1 264 ? 4.049 3.624 -11.059 1.00 59.16 264 VAL A C 1
ATOM 2140 O O . VAL A 1 264 ? 4.396 4.797 -11.009 1.00 59.16 264 VAL A O 1
ATOM 2143 N N . ILE A 1 265 ? 3.272 3.143 -12.016 1.00 60.56 265 ILE A N 1
ATOM 2144 C CA . ILE A 1 265 ? 2.568 3.920 -13.018 1.00 60.56 265 ILE A CA 1
ATOM 2145 C C . ILE A 1 265 ? 1.208 4.257 -12.421 1.00 60.56 265 ILE A C 1
ATOM 2147 O O . ILE A 1 265 ? 0.405 3.348 -12.188 1.00 60.56 265 ILE A O 1
ATOM 2151 N N . VAL A 1 266 ? 0.940 5.538 -12.175 1.00 58.16 266 VAL A N 1
ATOM 2152 C CA . VAL A 1 266 ? -0.416 5.992 -11.847 1.00 58.16 266 VAL A CA 1
ATOM 2153 C C . VAL A 1 266 ? -1.297 5.753 -13.072 1.00 58.16 266 VAL A C 1
ATOM 2155 O O . VAL A 1 266 ? -0.968 6.179 -14.177 1.00 58.16 266 VAL A O 1
ATOM 2158 N N . VAL A 1 267 ? -2.388 5.015 -12.888 1.00 60.38 267 VAL A N 1
ATOM 2159 C CA . VAL A 1 267 ? -3.360 4.722 -13.945 1.00 60.38 267 VAL A CA 1
ATOM 2160 C C . VAL A 1 267 ? -4.515 5.704 -13.776 1.00 60.38 267 VAL A C 1
ATOM 2162 O O . VAL A 1 267 ? -5.122 5.729 -12.705 1.00 60.38 267 VAL A O 1
ATOM 2165 N N . ALA A 1 268 ? -4.774 6.521 -14.799 1.00 55.38 268 ALA A N 1
ATOM 2166 C CA . ALA A 1 268 ? -5.953 7.388 -14.854 1.00 55.38 268 ALA A CA 1
ATOM 2167 C C . ALA A 1 268 ? -7.248 6.556 -14.911 1.00 55.38 268 ALA A C 1
ATOM 2169 O O . ALA A 1 268 ? -7.243 5.499 -15.587 1.00 55.38 268 ALA A O 1
#

pLDDT: mean 79.88, std 13.41, range [37.88, 95.19]

Radius of gyration: 23.29 Å; chains: 1; bounding box: 56×33×64 Å

Foldseek 3Di:
DKFKWFWQDLVNLLVLCVVQFPDDPVLNVVCVVVSVVLDLVVVLVSLVVRCVVVVPDPVSSVVSSVVSCQSSVQVPPDDPVVVVVVRRPDIQMFDADPLLAVPAWDFPVLLLLLLQLQQQVVQVPDPDQQDLLSLLCSLVVVTDGNPVSSVVSVVLDQDDDPGTGDDHPGDVSLVVLSVVLVVCVVSCVLVSLLQLLVLCLPLDVVSVVCNVRPRDPPPDPDDPVRSVSRDDNDPSSSVSSSSNNSVSNNSSNVSVVCQVPGTIDGDD

Sequence (268 aa):
MVLKFKLKSWNNVKKLLLLNLPLNVQEIRKLEEIIAKRDIDKINRFVDAVSLNYNLSPNFTNTLKEKIKEEAEYLKGIKGFGAYENLSKKIFTIKLNANYKGKRTLSKEAYNMFIKFLAAIETINSEKEIKASDIKKILTGSVKINEKAIEKYKGLELKMQKENVYDYSGDKKIIDIVSVLLMLQNSGIITNLEKLIYTNRMIDKKVERYVNQSVSKIYIPLSDEEVSSFVVNDVKAIYKAIIIHHVYNTLCNICYEAATNFAVIVVA

Secondary structure (DSSP, 8-state):
-EEEEEE--HHHHHHHHHHHS---HHHHHHHHHHHHHT-HHHHHHHHHHHHHHTT--HHHHHHHHHHHHHHHHHHHT-SSHHHHHHHHTS-EEEE--GGGTT-----HHHHHHHHHHHHHHGGG-TTS---HHHHHHHHTT-S---HHHHHHHHTTPPPEETTEE-----HHHHHHHHHHHHHHHHTTHHHHHHHHHHHTGGG-HHHHHHHHHHS-GGG----HHHHHHH----HHHHHHHHHHHHHHHHHHHHHHHHIIIIIEEE--